Protein AF-A0A2T9ZFM1-F1 (afdb_monomer_lite)

Radius of gyration: 21.67 Å; chains: 1; bounding box: 59×50×55 Å

Organism: NCBI:txid133381

Structure (mmCIF, N/CA/C/O backbone):
data_AF-A0A2T9ZFM1-F1
#
_entry.id   AF-A0A2T9ZFM1-F1
#
loop_
_atom_site.group_PDB
_atom_site.id
_atom_site.type_symbol
_atom_site.label_atom_id
_atom_site.label_alt_id
_atom_site.label_comp_id
_atom_site.label_asym_id
_atom_site.label_entity_id
_atom_site.label_seq_id
_atom_site.pdbx_PDB_ins_code
_atom_site.Cartn_x
_atom_site.Cartn_y
_atom_site.Cartn_z
_atom_site.occupancy
_atom_site.B_iso_or_equiv
_atom_site.auth_seq_id
_atom_site.auth_comp_id
_atom_site.auth_asym_id
_atom_site.auth_atom_id
_atom_site.pdbx_PDB_model_num
ATOM 1 N N . MET A 1 1 ? 35.343 23.290 5.732 1.00 58.69 1 MET A N 1
ATOM 2 C CA . MET A 1 1 ? 34.002 23.907 5.626 1.00 58.69 1 MET A CA 1
ATOM 3 C C . MET A 1 1 ? 33.854 24.862 6.798 1.00 58.69 1 MET A C 1
ATOM 5 O O . MET A 1 1 ? 34.075 24.419 7.920 1.00 58.69 1 MET A O 1
ATOM 9 N N . ASN A 1 2 ? 33.637 26.160 6.561 1.00 70.38 2 ASN A N 1
ATOM 10 C CA . ASN A 1 2 ? 33.684 27.158 7.636 1.00 70.38 2 ASN A CA 1
ATOM 11 C C . ASN A 1 2 ? 32.364 27.150 8.438 1.00 70.38 2 ASN A C 1
ATOM 13 O O . ASN A 1 2 ? 31.314 26.779 7.911 1.00 70.38 2 ASN A O 1
ATOM 17 N N . LYS A 1 3 ? 32.396 27.557 9.713 1.00 69.06 3 LYS A N 1
ATOM 18 C CA . LYS A 1 3 ? 31.236 27.548 10.632 1.00 69.06 3 LYS A CA 1
ATOM 19 C C . LYS A 1 3 ? 30.043 28.338 10.071 1.00 69.06 3 LYS A C 1
ATOM 21 O O . LYS A 1 3 ? 28.892 27.983 10.303 1.00 69.06 3 LYS A O 1
ATOM 26 N N . TYR A 1 4 ? 30.324 29.372 9.278 1.00 68.75 4 TYR A N 1
ATOM 27 C CA . TYR A 1 4 ? 29.327 30.168 8.566 1.00 68.75 4 TYR A CA 1
ATOM 28 C C . TYR A 1 4 ? 28.564 29.360 7.500 1.00 68.75 4 TYR A C 1
ATOM 30 O O . TYR A 1 4 ? 27.338 29.428 7.452 1.00 68.75 4 TYR A O 1
ATOM 38 N N . ASP A 1 5 ? 29.256 28.519 6.724 1.00 68.81 5 ASP A N 1
ATOM 39 C CA . ASP A 1 5 ? 28.641 27.652 5.705 1.00 68.81 5 ASP A CA 1
ATOM 40 C C . ASP A 1 5 ? 27.772 26.561 6.340 1.00 68.81 5 ASP A C 1
ATOM 42 O O . ASP A 1 5 ? 26.718 26.206 5.812 1.00 68.81 5 ASP A O 1
ATOM 46 N N . GLN A 1 6 ? 28.174 26.057 7.512 1.00 64.12 6 GLN A N 1
ATOM 47 C CA . GLN A 1 6 ? 27.368 25.115 8.294 1.00 64.12 6 GLN A CA 1
ATOM 48 C C . GLN A 1 6 ? 26.073 25.758 8.811 1.00 64.12 6 GLN A C 1
ATOM 50 O O . GLN A 1 6 ? 25.007 25.152 8.717 1.00 64.12 6 GLN A O 1
ATOM 55 N N . ILE A 1 7 ? 26.138 26.997 9.309 1.00 61.84 7 ILE A N 1
ATOM 56 C CA . ILE A 1 7 ? 24.970 27.734 9.819 1.00 61.84 7 ILE A CA 1
ATOM 57 C C . ILE A 1 7 ? 24.028 28.147 8.678 1.00 61.84 7 ILE A C 1
ATOM 59 O O . ILE A 1 7 ? 22.808 28.040 8.817 1.00 61.84 7 ILE A O 1
ATOM 63 N N . GLN A 1 8 ? 24.572 28.585 7.540 1.00 64.88 8 GLN A N 1
ATOM 64 C CA . GLN A 1 8 ? 23.798 28.902 6.337 1.00 64.88 8 GLN A CA 1
ATOM 65 C C . GLN A 1 8 ? 23.120 27.654 5.756 1.00 64.88 8 GLN A C 1
ATOM 67 O O . GLN A 1 8 ? 21.927 27.695 5.453 1.00 64.88 8 GLN A O 1
ATOM 72 N N . GLY A 1 9 ? 23.836 26.526 5.678 1.00 64.75 9 GLY A N 1
ATOM 73 C CA . GLY A 1 9 ? 23.269 25.236 5.279 1.00 64.75 9 GLY A CA 1
ATOM 74 C C . GLY A 1 9 ? 22.147 24.778 6.214 1.00 64.75 9 GLY A C 1
ATOM 75 O O . GLY A 1 9 ? 21.072 24.401 5.751 1.00 64.75 9 GLY A O 1
ATOM 76 N N . PHE A 1 10 ? 22.344 24.909 7.529 1.00 63.00 10 PHE A N 1
ATOM 77 C CA . PHE A 1 10 ? 21.324 24.595 8.529 1.00 63.00 10 PHE A CA 1
ATOM 78 C C . PHE A 1 10 ? 20.078 25.484 8.394 1.00 63.00 10 PHE A C 1
ATOM 80 O O . PHE A 1 10 ? 18.964 24.968 8.336 1.00 63.00 10 PHE A O 1
ATOM 87 N N . ARG A 1 11 ? 20.232 26.812 8.261 1.00 61.53 11 ARG A N 1
ATOM 88 C CA . ARG A 1 11 ? 19.095 27.729 8.035 1.00 61.53 11 ARG A CA 1
ATOM 89 C C . ARG A 1 11 ? 18.338 27.414 6.746 1.00 61.53 11 ARG A C 1
ATOM 91 O O . ARG A 1 11 ? 17.109 27.443 6.751 1.00 61.53 11 ARG A O 1
ATOM 98 N N . ARG A 1 12 ? 19.051 27.087 5.665 1.00 67.50 12 ARG A N 1
ATOM 99 C CA . ARG A 1 12 ? 18.442 26.726 4.377 1.00 67.50 12 ARG A CA 1
ATOM 100 C C . ARG A 1 12 ? 17.612 25.443 4.474 1.00 67.50 12 ARG A C 1
ATOM 102 O O . ARG A 1 12 ? 16.549 25.372 3.869 1.00 67.50 12 ARG A O 1
ATOM 109 N N . ASN A 1 13 ? 18.060 24.475 5.272 1.00 66.81 13 ASN A N 1
ATOM 110 C CA . ASN A 1 13 ? 17.361 23.204 5.470 1.00 66.81 13 ASN A CA 1
ATOM 111 C C . ASN A 1 13 ? 16.216 23.301 6.500 1.00 66.81 13 ASN A C 1
ATOM 113 O O . ASN A 1 13 ? 15.242 22.564 6.399 1.00 66.81 13 ASN A O 1
ATOM 117 N N . MET A 1 14 ? 16.291 24.228 7.462 1.00 67.56 14 MET A N 1
ATOM 118 C CA . MET A 1 14 ? 15.264 24.424 8.499 1.00 67.56 14 MET A CA 1
ATOM 119 C C . MET A 1 14 ? 14.104 25.337 8.074 1.00 67.56 14 MET A C 1
ATOM 121 O O . MET A 1 14 ? 13.017 25.239 8.639 1.00 67.56 14 MET A O 1
ATOM 125 N N . GLY A 1 15 ? 14.299 26.213 7.082 1.00 73.25 15 GLY A N 1
ATOM 126 C CA . GLY A 1 15 ? 13.254 27.125 6.591 1.00 73.25 15 GLY A CA 1
ATOM 127 C C . GLY A 1 15 ? 11.927 26.438 6.212 1.00 73.25 15 GLY A C 1
ATOM 128 O O . GLY A 1 15 ? 10.877 26.892 6.663 1.00 73.25 15 GLY A O 1
ATOM 129 N N . PRO A 1 16 ? 11.940 25.320 5.459 1.00 73.75 16 PRO A N 1
ATOM 130 C CA . PRO A 1 16 ? 10.724 24.588 5.083 1.00 73.75 16 PRO A CA 1
ATOM 131 C C . PRO A 1 16 ? 10.040 23.832 6.234 1.00 73.75 16 PRO A C 1
ATOM 133 O O . PRO A 1 16 ? 8.870 23.478 6.118 1.00 73.75 16 PRO A O 1
ATOM 136 N N . LEU A 1 17 ? 10.746 23.569 7.340 1.00 77.00 17 LEU A N 1
ATOM 137 C CA . LEU A 1 17 ? 10.211 22.807 8.473 1.00 77.00 17 LEU A CA 1
ATOM 138 C C . LEU A 1 17 ? 9.235 23.627 9.320 1.00 77.00 17 LEU A C 1
ATOM 140 O O . LEU A 1 17 ? 8.255 23.087 9.826 1.00 77.00 17 LEU A O 1
ATOM 144 N N . LEU A 1 18 ? 9.476 24.930 9.467 1.00 79.44 18 LEU A N 1
ATOM 145 C CA . LEU A 1 18 ? 8.663 25.782 10.334 1.00 79.44 18 LEU A CA 1
ATOM 146 C C . LEU A 1 18 ? 7.178 25.843 9.901 1.00 79.44 18 LEU A C 1
ATOM 148 O O . LEU A 1 18 ? 6.322 25.615 10.757 1.00 79.44 18 LEU A O 1
ATOM 152 N N . PRO A 1 19 ? 6.827 26.057 8.613 1.00 83.44 19 PRO A N 1
ATOM 153 C CA . PRO A 1 19 ? 5.433 25.993 8.162 1.00 83.44 19 PRO A CA 1
ATOM 154 C C . PRO A 1 19 ? 4.783 24.616 8.362 1.00 83.44 19 PRO A C 1
ATOM 156 O O . PRO A 1 19 ? 3.598 24.537 8.682 1.00 83.44 19 PRO A O 1
ATOM 159 N N . LEU A 1 20 ? 5.547 23.527 8.215 1.00 80.69 20 LEU A N 1
ATOM 160 C 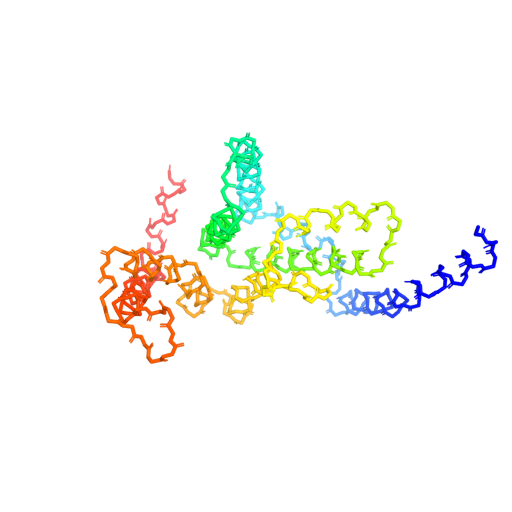CA . LEU A 1 20 ? 5.059 22.165 8.461 1.00 80.69 20 LEU A CA 1
ATOM 161 C C . LEU A 1 20 ? 4.705 21.964 9.937 1.00 80.69 20 LEU A C 1
ATOM 163 O O . LEU A 1 20 ? 3.605 21.511 10.241 1.00 80.69 20 LEU A O 1
ATOM 167 N N . PHE A 1 21 ? 5.582 22.373 10.855 1.00 83.00 21 PHE A N 1
ATOM 168 C CA . PHE A 1 21 ? 5.291 22.312 12.287 1.00 83.00 21 PHE A CA 1
ATOM 169 C C . PHE A 1 21 ? 4.102 23.193 12.674 1.00 83.00 21 PHE A C 1
ATOM 171 O O . PHE A 1 21 ? 3.233 22.734 13.414 1.00 83.00 21 PHE A O 1
ATOM 178 N N . LEU A 1 22 ? 4.014 24.420 12.144 1.00 86.88 22 LEU A N 1
ATOM 179 C CA . LEU A 1 22 ? 2.862 25.288 12.395 1.00 86.88 22 LEU A CA 1
ATOM 180 C C . LEU A 1 22 ? 1.562 24.672 11.872 1.00 86.88 22 LEU A C 1
ATOM 182 O O . LEU A 1 22 ? 0.575 24.644 12.599 1.00 86.88 22 LEU A O 1
ATOM 186 N N . SER A 1 23 ? 1.547 24.160 10.640 1.00 86.94 23 SER A N 1
ATOM 187 C CA . SER A 1 23 ? 0.344 23.541 10.069 1.00 86.94 23 SER A CA 1
ATOM 188 C C . SER A 1 23 ? -0.084 22.293 10.845 1.00 86.94 23 SER A C 1
ATOM 190 O O . SER A 1 23 ? -1.271 22.138 11.133 1.00 86.94 23 SER A O 1
ATOM 192 N N . GLY A 1 24 ? 0.868 21.453 11.264 1.00 85.81 24 GLY A N 1
ATOM 193 C CA . GLY A 1 24 ? 0.611 20.300 12.125 1.00 85.81 24 GLY A CA 1
ATOM 194 C C . GLY A 1 24 ? 0.028 20.709 13.478 1.00 85.81 24 GLY A C 1
ATOM 195 O O . GLY A 1 24 ? -0.993 20.164 13.888 1.00 85.81 24 GLY A O 1
ATOM 196 N N . PHE A 1 25 ? 0.613 21.717 14.131 1.00 86.75 25 PHE A N 1
ATOM 197 C CA . PHE A 1 25 ? 0.128 22.246 15.408 1.00 86.75 25 PHE A CA 1
ATOM 198 C C . PHE A 1 25 ? -1.286 22.833 15.296 1.00 86.75 25 PHE A C 1
ATOM 200 O O . PHE A 1 25 ? -2.160 22.491 16.090 1.00 86.75 25 PHE A O 1
ATOM 207 N N . VAL A 1 26 ? -1.535 23.669 14.283 1.00 91.81 26 VAL A N 1
ATOM 208 C CA . VAL A 1 26 ? -2.856 24.268 14.031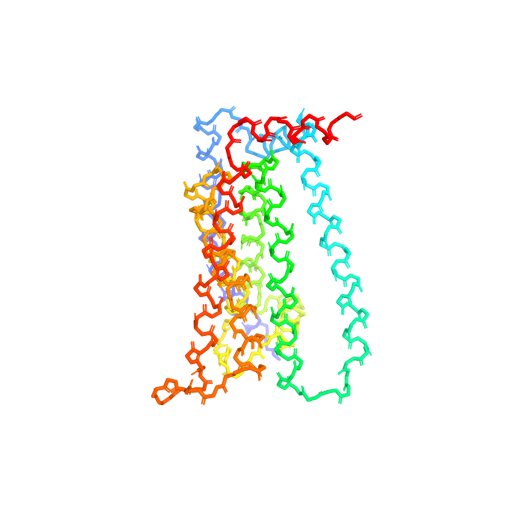 1.00 91.81 26 VAL A CA 1
ATOM 209 C C . VAL A 1 26 ? -3.897 23.188 13.749 1.00 91.81 26 VAL A C 1
ATOM 211 O O . VAL A 1 26 ? -5.000 23.247 14.288 1.00 91.81 26 VAL A O 1
ATOM 214 N N . THR A 1 27 ? -3.547 22.175 12.954 1.00 89.62 27 THR A N 1
ATOM 215 C CA . THR A 1 27 ? -4.450 21.055 12.651 1.00 89.62 27 THR A CA 1
ATOM 216 C C . THR A 1 27 ? -4.751 20.239 13.905 1.00 89.62 27 THR A C 1
ATOM 218 O O . THR A 1 27 ? -5.913 19.956 14.184 1.00 89.62 27 THR A O 1
ATOM 221 N N . TYR A 1 28 ? -3.730 19.904 14.697 1.00 88.81 28 TYR A N 1
ATOM 222 C CA . TYR A 1 28 ? -3.878 19.160 15.947 1.00 88.81 28 TYR A CA 1
ATOM 223 C C . TYR A 1 28 ? -4.790 19.886 16.939 1.00 88.81 28 TYR A C 1
ATOM 225 O O . TYR A 1 28 ? -5.759 19.317 17.439 1.00 88.81 28 TYR A O 1
ATOM 233 N N . PHE A 1 29 ? -4.519 21.170 17.174 1.00 90.38 29 PHE A N 1
ATOM 234 C CA . PHE A 1 29 ? -5.321 21.990 18.072 1.00 90.38 29 PHE A CA 1
ATOM 235 C C . PHE A 1 29 ? -6.748 22.182 17.542 1.00 90.38 29 PHE A C 1
ATOM 237 O O . PHE A 1 29 ? -7.710 22.051 18.295 1.00 90.38 29 PHE A O 1
ATOM 244 N N . GLY A 1 30 ? -6.908 22.405 16.235 1.00 90.62 30 GLY A N 1
ATOM 245 C CA . GLY A 1 30 ? -8.217 22.477 15.587 1.00 90.62 30 GLY A CA 1
ATOM 246 C C . GLY A 1 30 ? -9.036 21.192 15.747 1.00 90.62 30 GLY A C 1
ATOM 247 O O . GLY A 1 30 ? -10.246 21.261 15.965 1.00 90.62 30 GLY A O 1
ATOM 248 N N . LEU A 1 31 ? -8.394 20.020 15.707 1.00 90.56 31 LEU A N 1
ATOM 249 C CA . LEU A 1 31 ? -9.050 18.738 15.974 1.00 90.56 31 LEU A CA 1
ATOM 250 C C . LEU A 1 31 ? -9.492 18.614 17.433 1.00 90.56 31 LEU A C 1
ATOM 252 O O . LEU A 1 31 ? -10.615 18.170 17.667 1.00 90.56 31 LEU A O 1
ATOM 256 N N . ILE A 1 32 ? -8.673 19.044 18.396 1.00 92.69 32 ILE A N 1
ATOM 257 C CA . ILE A 1 32 ? -9.068 19.072 19.814 1.00 92.69 32 ILE A CA 1
ATOM 258 C C . ILE A 1 32 ? -10.291 19.967 20.003 1.00 92.69 32 ILE A C 1
ATOM 260 O O . ILE A 1 32 ? -11.277 19.533 20.592 1.00 92.69 32 ILE A O 1
ATOM 264 N N . LEU A 1 33 ? -10.267 21.185 19.454 1.00 92.88 33 LEU A N 1
ATOM 265 C CA . LEU A 1 33 ? -11.394 22.116 19.555 1.00 92.88 33 LEU A CA 1
ATOM 266 C C . LEU A 1 33 ? -12.676 21.550 18.931 1.00 92.88 33 LEU A C 1
ATOM 268 O O . LEU A 1 33 ? -13.761 21.756 19.467 1.00 92.88 33 LEU A O 1
ATOM 272 N N . LYS A 1 34 ? -12.563 20.839 17.803 1.00 93.00 34 LYS A N 1
ATOM 273 C CA . LYS A 1 34 ? -13.714 20.277 17.086 1.00 93.00 34 LYS A CA 1
ATOM 274 C C . LYS A 1 34 ? -14.273 19.012 17.739 1.00 93.00 34 LYS A C 1
ATOM 276 O O . LYS A 1 34 ? -15.482 18.806 17.718 1.00 93.00 34 LYS A O 1
ATOM 281 N N . THR A 1 35 ? -13.407 18.134 18.236 1.00 90.69 35 THR A N 1
ATOM 282 C CA . THR A 1 35 ? -13.794 16.793 18.714 1.00 90.69 35 THR A CA 1
ATOM 283 C C . THR A 1 35 ? -13.935 16.711 20.230 1.00 90.69 35 THR A C 1
ATOM 285 O O . THR A 1 35 ? -14.562 15.781 20.726 1.00 90.69 35 THR A O 1
ATOM 288 N N . GLY A 1 36 ? -13.358 17.659 20.973 1.00 92.50 36 GLY A N 1
ATOM 289 C CA . GLY A 1 36 ? -13.295 17.629 22.435 1.00 92.50 36 GLY A CA 1
ATOM 290 C C . GLY A 1 36 ? -12.357 16.556 22.995 1.00 92.50 36 GLY A C 1
ATOM 291 O O . GLY A 1 36 ? -12.314 16.357 24.206 1.00 92.50 36 GLY A O 1
ATOM 292 N N . THR A 1 37 ? -11.609 15.856 22.139 1.00 92.00 37 THR A N 1
ATOM 293 C CA . THR A 1 37 ? -10.720 14.758 22.529 1.00 92.00 37 THR A CA 1
ATOM 294 C C . THR A 1 37 ? -9.332 14.949 21.951 1.00 92.00 37 THR A C 1
ATOM 296 O O . THR A 1 37 ? -9.170 15.461 20.845 1.00 92.00 37 THR A O 1
ATOM 299 N N . ASP A 1 38 ? -8.329 14.487 22.689 1.00 93.88 38 ASP A N 1
ATOM 300 C CA . ASP A 1 38 ? -6.970 14.394 22.180 1.00 93.88 38 ASP A CA 1
ATOM 301 C C . ASP A 1 38 ? -6.906 13.405 20.988 1.00 93.88 38 ASP A C 1
ATOM 303 O O . ASP A 1 38 ? -7.326 12.252 21.139 1.00 93.88 38 ASP A O 1
ATOM 307 N N . PRO A 1 39 ? -6.414 13.814 19.798 1.00 91.38 39 PRO A N 1
ATOM 308 C CA . PRO A 1 39 ? -6.395 12.955 18.615 1.00 91.38 39 PRO A CA 1
ATOM 309 C C . PRO A 1 39 ? -5.557 11.688 18.786 1.00 91.38 39 PRO A C 1
ATOM 311 O O . PRO A 1 39 ? -5.929 10.643 18.257 1.00 91.38 39 PRO A O 1
ATOM 314 N N . ILE A 1 40 ? -4.443 11.748 19.526 1.00 91.12 40 ILE A N 1
ATOM 315 C CA . ILE A 1 40 ? -3.596 10.571 19.764 1.00 91.12 40 ILE A CA 1
ATOM 316 C C . ILE A 1 40 ? -4.359 9.589 20.645 1.00 91.12 40 ILE A C 1
ATOM 318 O O . ILE A 1 40 ? -4.461 8.410 20.306 1.00 91.12 40 ILE A O 1
ATOM 322 N N . PHE A 1 41 ? -4.959 10.078 21.731 1.00 93.25 41 PHE A N 1
ATOM 323 C CA . PHE A 1 41 ? -5.810 9.260 22.587 1.00 93.25 41 PHE A CA 1
ATOM 324 C C . PHE A 1 41 ? -6.974 8.633 21.810 1.00 93.25 41 PHE A C 1
ATOM 326 O O . PHE A 1 41 ? -7.260 7.448 21.987 1.00 93.25 41 PHE A O 1
ATOM 333 N N . TRP A 1 42 ? -7.612 9.387 20.910 1.00 93.31 42 TRP A N 1
ATOM 334 C CA . TRP A 1 42 ? -8.673 8.868 20.048 1.00 93.31 42 TRP A CA 1
ATOM 335 C C . TRP A 1 42 ? -8.180 7.722 19.156 1.00 93.31 42 TRP A C 1
ATOM 337 O O . TRP A 1 42 ? -8.835 6.683 19.108 1.00 93.31 42 TRP A O 1
ATOM 347 N N . ILE A 1 43 ? -7.018 7.868 18.505 1.00 92.69 43 ILE A N 1
ATOM 348 C CA . ILE A 1 43 ? -6.429 6.820 17.653 1.00 92.69 43 ILE A CA 1
ATOM 349 C C . ILE A 1 43 ? -6.112 5.570 18.474 1.00 92.69 43 ILE A C 1
ATOM 351 O O . ILE A 1 43 ? -6.466 4.465 18.066 1.00 92.69 43 ILE A O 1
ATOM 355 N N . LEU A 1 44 ? -5.476 5.731 19.638 1.00 93.56 44 LEU A N 1
ATOM 356 C CA . LEU A 1 44 ? -5.161 4.608 20.521 1.00 93.56 44 LEU A CA 1
ATOM 357 C C . LEU A 1 44 ? -6.446 3.888 20.940 1.00 93.56 44 LEU A C 1
ATOM 359 O O . LEU A 1 44 ? -6.553 2.675 20.790 1.00 93.56 44 LEU A O 1
ATOM 363 N N . ASN A 1 45 ? -7.460 4.627 21.386 1.00 93.81 45 ASN A N 1
ATOM 364 C CA . ASN A 1 45 ? -8.737 4.037 21.765 1.00 93.81 45 ASN A CA 1
ATOM 365 C C . ASN A 1 45 ? -9.415 3.334 20.574 1.00 93.81 45 ASN A C 1
ATOM 367 O O . ASN A 1 45 ? -9.897 2.217 20.715 1.00 93.81 45 ASN A O 1
ATOM 371 N N . PHE A 1 46 ? -9.403 3.937 19.383 1.00 93.50 46 PHE A N 1
ATOM 372 C CA . PHE A 1 46 ? -9.956 3.338 18.167 1.00 93.50 46 PHE A CA 1
ATOM 373 C C . PHE A 1 46 ? -9.284 2.003 17.808 1.00 93.50 46 PHE A C 1
ATOM 375 O O . PHE A 1 46 ? -9.975 1.043 17.457 1.00 93.50 46 PHE A O 1
ATOM 382 N N . VAL A 1 47 ? -7.953 1.935 17.911 1.00 94.12 47 VAL A N 1
ATOM 383 C CA . VAL A 1 47 ? -7.175 0.734 17.577 1.00 94.12 47 VAL A CA 1
ATOM 384 C C . VAL A 1 47 ? -7.312 -0.345 18.648 1.00 94.12 47 VAL A C 1
ATOM 386 O O . VAL A 1 47 ? -7.526 -1.501 18.303 1.00 94.12 47 VAL A O 1
ATOM 389 N N . PHE A 1 48 ? -7.187 0.002 19.931 1.00 94.06 48 PHE A N 1
ATOM 390 C CA . PHE A 1 48 ? -7.083 -0.986 21.012 1.00 94.06 48 PHE A CA 1
ATOM 391 C C . PHE A 1 48 ? -8.427 -1.437 21.591 1.00 94.06 48 PHE A C 1
ATOM 393 O O . PHE A 1 48 ? -8.484 -2.485 22.231 1.00 94.06 48 PHE A O 1
ATOM 400 N N . ARG A 1 49 ? -9.509 -0.674 21.400 1.00 92.00 49 ARG A N 1
ATOM 401 C CA . ARG A 1 49 ? -10.824 -1.022 21.962 1.00 92.00 49 ARG A CA 1
ATOM 402 C C . ARG A 1 49 ? -11.535 -2.130 21.190 1.00 92.00 49 ARG A C 1
ATOM 404 O O . ARG A 1 49 ? -12.301 -2.880 21.787 1.00 92.00 49 ARG A O 1
ATOM 411 N N . ASP A 1 50 ? -11.313 -2.207 19.884 1.00 92.31 50 ASP A N 1
ATOM 412 C CA . ASP A 1 50 ? -11.959 -3.171 18.996 1.00 92.31 50 ASP A CA 1
ATOM 413 C C . ASP A 1 50 ? -10.958 -4.252 18.565 1.00 92.31 50 ASP A C 1
ATOM 415 O O . ASP A 1 50 ? -9.866 -3.956 18.072 1.00 92.31 50 ASP A O 1
ATOM 419 N N . THR A 1 51 ? -11.323 -5.521 18.756 1.00 92.25 51 THR A N 1
ATOM 420 C CA . THR A 1 51 ? -10.437 -6.661 18.482 1.00 92.25 51 THR A CA 1
ATOM 421 C C . THR A 1 51 ? -10.132 -6.832 16.996 1.00 92.25 51 THR A C 1
ATOM 423 O O . THR A 1 51 ? -9.036 -7.284 16.659 1.00 92.25 51 THR A O 1
ATOM 426 N N . LEU A 1 52 ? -11.047 -6.446 16.102 1.00 91.81 52 LEU A N 1
ATOM 427 C CA . LEU A 1 52 ? -10.826 -6.493 14.658 1.00 91.81 52 LEU A CA 1
ATOM 428 C C . LEU A 1 52 ? -9.871 -5.383 14.225 1.00 91.81 52 LEU A C 1
ATOM 430 O O . LEU A 1 52 ? -8.957 -5.648 13.445 1.00 91.81 52 LEU A O 1
ATOM 434 N N . ASN A 1 53 ? -10.030 -4.166 14.754 1.00 93.88 53 ASN A N 1
ATOM 435 C CA . ASN A 1 53 ? -9.105 -3.062 14.472 1.00 93.88 53 ASN A CA 1
ATOM 436 C C . ASN A 1 53 ? -7.687 -3.402 14.941 1.00 93.88 53 ASN A C 1
ATOM 438 O O . ASN A 1 53 ? -6.732 -3.285 14.170 1.00 93.88 53 ASN A O 1
ATOM 442 N N . PHE A 1 54 ? -7.550 -3.892 16.174 1.00 95.06 54 PHE A N 1
ATOM 443 C CA . PHE A 1 54 ? -6.263 -4.332 16.699 1.00 95.06 54 PHE A CA 1
ATOM 444 C C . PHE A 1 54 ? -5.676 -5.484 15.868 1.00 95.06 54 PHE A C 1
ATOM 446 O O . PHE A 1 54 ? -4.511 -5.435 15.470 1.00 95.06 54 PHE A O 1
ATOM 453 N N . GLY A 1 55 ? -6.495 -6.486 15.532 1.00 95.56 55 GLY A N 1
ATOM 454 C CA . GLY A 1 55 ? -6.096 -7.626 14.707 1.00 95.56 55 GLY A CA 1
ATOM 455 C C . GLY A 1 55 ? -5.599 -7.220 13.317 1.00 95.56 55 GLY A C 1
ATOM 456 O O . GLY A 1 55 ? -4.591 -7.749 12.852 1.00 95.56 55 GLY A O 1
ATOM 457 N N . VAL A 1 56 ? -6.240 -6.237 12.679 1.00 96.00 56 VAL A N 1
ATOM 458 C CA . VAL A 1 56 ? -5.807 -5.680 11.387 1.00 96.00 56 VAL A CA 1
ATOM 459 C C . VAL A 1 56 ? -4.434 -5.014 11.502 1.00 96.00 56 VAL A C 1
ATOM 461 O O . VAL A 1 56 ? -3.582 -5.231 10.642 1.00 96.00 56 VAL A O 1
ATOM 464 N N . VAL A 1 57 ? -4.180 -4.244 12.565 1.00 96.69 57 VAL A N 1
ATOM 465 C CA . VAL A 1 57 ? -2.865 -3.615 12.783 1.00 96.69 57 VAL A CA 1
ATOM 466 C C . VAL A 1 57 ? -1.777 -4.674 12.972 1.00 96.69 57 VAL A C 1
ATOM 468 O O . VAL A 1 57 ? -0.728 -4.594 12.330 1.00 96.69 57 VAL A O 1
ATOM 471 N N . ILE A 1 58 ? -2.036 -5.702 13.787 1.00 97.25 58 ILE A N 1
ATOM 472 C CA . ILE A 1 58 ? -1.107 -6.825 13.975 1.00 97.25 58 ILE A CA 1
ATOM 473 C C . ILE A 1 58 ? -0.858 -7.556 12.653 1.00 97.25 58 ILE A C 1
ATOM 475 O O . ILE A 1 58 ? 0.294 -7.816 12.309 1.00 97.25 58 ILE A O 1
ATOM 479 N N . TYR A 1 59 ? -1.908 -7.828 11.879 1.00 97.38 59 TYR A N 1
ATOM 480 C CA . TYR A 1 59 ? -1.793 -8.435 10.557 1.00 97.38 59 TYR A CA 1
ATOM 481 C C . TYR A 1 59 ? -0.876 -7.619 9.636 1.00 97.38 59 TYR A C 1
ATOM 483 O O . TYR A 1 59 ? 0.060 -8.173 9.060 1.00 97.38 59 TYR A O 1
ATOM 491 N N . CYS A 1 60 ? -1.080 -6.302 9.541 1.00 97.50 60 CYS A N 1
ATOM 492 C CA . CYS A 1 60 ? -0.242 -5.424 8.725 1.00 97.50 60 CYS A CA 1
ATOM 493 C C . CYS A 1 60 ? 1.232 -5.462 9.158 1.00 97.50 60 CYS A C 1
ATOM 495 O O . CYS A 1 60 ? 2.118 -5.546 8.307 1.00 97.50 60 CYS A O 1
ATOM 497 N N . ILE A 1 61 ? 1.506 -5.448 10.468 1.00 97.25 61 ILE A N 1
ATOM 498 C CA . ILE A 1 61 ? 2.870 -5.544 11.010 1.00 97.25 61 ILE A CA 1
ATOM 499 C C . ILE A 1 61 ? 3.510 -6.888 10.643 1.00 97.25 61 ILE A C 1
ATOM 501 O O . ILE A 1 61 ? 4.655 -6.918 10.193 1.00 97.25 61 ILE A O 1
ATOM 505 N N . LEU A 1 62 ? 2.778 -7.995 10.789 1.00 97.88 62 LEU A N 1
ATOM 506 C CA . LEU A 1 62 ? 3.269 -9.330 10.442 1.00 97.88 62 LEU A CA 1
ATOM 507 C C . LEU A 1 62 ? 3.543 -9.466 8.943 1.00 97.88 62 LEU A C 1
ATOM 509 O O . LEU A 1 62 ? 4.585 -9.998 8.567 1.00 97.88 62 LEU A O 1
ATOM 513 N N . VAL A 1 63 ? 2.658 -8.949 8.086 1.00 97.62 63 VAL A N 1
ATOM 514 C CA . VAL A 1 63 ? 2.877 -8.924 6.634 1.00 97.62 63 VAL A CA 1
ATOM 515 C C . VAL A 1 63 ? 4.139 -8.134 6.306 1.00 97.62 63 VAL A C 1
ATOM 517 O O . VAL A 1 63 ? 4.999 -8.655 5.601 1.00 97.62 63 VAL A O 1
ATOM 520 N N . LEU A 1 64 ? 4.301 -6.922 6.849 1.00 95.44 64 LEU A N 1
ATOM 521 C CA . LEU A 1 64 ? 5.507 -6.113 6.643 1.00 95.44 64 LEU A CA 1
ATOM 522 C C . LEU A 1 64 ? 6.774 -6.841 7.103 1.00 95.44 64 LEU A C 1
ATOM 524 O O . LEU A 1 64 ? 7.778 -6.821 6.389 1.00 95.44 64 LEU A O 1
ATOM 528 N N . LEU A 1 65 ? 6.729 -7.504 8.261 1.00 96.44 65 LEU A N 1
ATOM 529 C CA . LEU A 1 65 ? 7.850 -8.271 8.797 1.00 96.44 65 LEU A CA 1
ATOM 530 C C . LEU A 1 65 ? 8.218 -9.438 7.873 1.00 96.44 65 LEU A C 1
ATOM 532 O O . LEU A 1 65 ? 9.367 -9.539 7.446 1.00 96.44 65 LEU A O 1
ATOM 536 N N . VAL A 1 66 ? 7.248 -10.288 7.526 1.00 96.06 66 VAL A N 1
ATOM 537 C CA . VAL A 1 66 ? 7.457 -11.464 6.667 1.00 96.06 66 VAL A CA 1
ATOM 538 C C . VAL A 1 66 ? 8.002 -11.049 5.306 1.00 96.06 66 VAL A C 1
ATOM 540 O O . VAL A 1 66 ? 9.003 -11.601 4.852 1.00 96.06 66 VAL A O 1
ATOM 543 N N . PHE A 1 67 ? 7.393 -10.046 4.675 1.00 93.19 67 PHE A N 1
ATOM 544 C CA . PHE A 1 67 ? 7.867 -9.525 3.400 1.00 93.19 67 PHE A CA 1
ATOM 545 C C . PHE A 1 67 ? 9.294 -8.979 3.540 1.00 93.19 67 PHE A C 1
ATOM 547 O O . PHE A 1 67 ? 10.167 -9.371 2.773 1.00 93.19 67 PHE A O 1
ATOM 554 N N . THR A 1 68 ? 9.600 -8.175 4.561 1.00 90.69 68 THR A N 1
ATOM 555 C CA . THR A 1 68 ? 10.967 -7.662 4.777 1.00 90.69 68 THR A CA 1
ATOM 556 C C . THR A 1 68 ? 12.002 -8.784 4.910 1.00 90.69 68 THR A C 1
ATOM 558 O O . THR A 1 68 ? 13.061 -8.705 4.287 1.00 90.69 68 THR A O 1
ATOM 561 N N . LEU A 1 69 ? 11.694 -9.853 5.650 1.00 92.81 69 LEU A N 1
ATOM 562 C CA . LEU A 1 69 ? 12.576 -11.018 5.778 1.00 92.81 69 LEU A CA 1
ATOM 563 C C . LEU A 1 69 ? 12.772 -11.742 4.436 1.00 92.81 69 LEU A C 1
ATOM 565 O O . LEU A 1 69 ? 13.897 -12.098 4.082 1.00 92.81 69 LEU A O 1
ATOM 569 N N . ILE A 1 70 ? 11.697 -11.911 3.657 1.00 91.31 70 ILE A N 1
ATOM 570 C CA . ILE A 1 70 ? 11.769 -12.469 2.298 1.00 91.31 70 ILE A CA 1
ATOM 571 C C . ILE A 1 70 ? 12.636 -11.579 1.404 1.00 91.31 70 ILE A C 1
ATOM 573 O O . ILE A 1 70 ? 13.485 -12.094 0.685 1.00 91.31 70 ILE A O 1
ATOM 577 N N . TYR A 1 71 ? 12.464 -10.258 1.462 1.00 86.00 71 TYR A N 1
ATOM 578 C CA . TYR A 1 71 ? 13.223 -9.306 0.654 1.00 86.00 71 TYR A CA 1
ATOM 579 C C . TYR A 1 71 ? 14.717 -9.351 0.963 1.00 86.00 71 TYR A C 1
ATOM 581 O O . TYR A 1 71 ? 15.523 -9.374 0.039 1.00 86.00 71 TYR A O 1
ATOM 589 N N . GLN A 1 72 ? 15.089 -9.400 2.244 1.00 85.62 72 GLN A N 1
ATOM 590 C CA . GLN A 1 72 ? 16.489 -9.501 2.664 1.00 85.62 72 GLN A CA 1
ATOM 591 C C . GLN A 1 72 ? 17.146 -10.773 2.122 1.00 85.62 72 GLN A C 1
ATOM 593 O O . GLN A 1 72 ? 18.243 -10.710 1.568 1.00 85.62 72 GLN A O 1
ATOM 598 N N . ARG A 1 73 ? 16.448 -11.911 2.213 1.00 86.25 73 ARG A N 1
ATOM 599 C CA . ARG A 1 73 ? 16.926 -13.177 1.653 1.00 86.25 73 ARG A CA 1
ATOM 600 C C . ARG A 1 73 ? 17.020 -13.125 0.128 1.00 86.25 73 ARG A C 1
ATOM 602 O O . ARG A 1 73 ? 18.049 -13.474 -0.436 1.00 86.25 73 ARG A O 1
ATOM 609 N N . TYR A 1 74 ? 15.975 -12.632 -0.529 1.00 78.88 74 TYR A N 1
ATOM 610 C CA . TYR A 1 74 ? 15.901 -12.520 -1.983 1.00 78.88 74 TYR A CA 1
ATOM 611 C C . TYR A 1 74 ? 17.015 -11.626 -2.546 1.00 78.88 74 TYR A C 1
ATOM 613 O O . TYR A 1 74 ? 17.669 -12.003 -3.512 1.00 78.88 74 TYR A O 1
ATOM 621 N N . LEU A 1 75 ? 17.286 -10.475 -1.917 1.00 71.56 75 LEU A N 1
ATOM 622 C CA . LEU A 1 75 ? 18.350 -9.561 -2.338 1.00 71.56 75 LEU A CA 1
ATOM 623 C C . LEU A 1 75 ? 19.732 -10.223 -2.246 1.00 71.56 75 LEU A C 1
ATOM 625 O O . LEU A 1 75 ? 20.518 -10.096 -3.178 1.00 71.56 75 LEU A O 1
ATOM 629 N N . SER A 1 76 ? 19.990 -10.991 -1.180 1.00 72.81 76 SER A N 1
ATOM 630 C CA . SER A 1 76 ? 21.271 -11.692 -0.999 1.00 72.81 76 SER A CA 1
ATOM 631 C C . SER A 1 76 ? 21.559 -12.763 -2.061 1.00 72.81 76 SER A C 1
ATOM 633 O O . SER A 1 76 ? 22.715 -13.082 -2.317 1.00 72.81 76 SER A O 1
ATOM 635 N N . GLU A 1 77 ? 20.525 -13.300 -2.717 1.00 73.69 77 GLU A N 1
ATOM 636 C CA . GLU A 1 77 ? 20.652 -14.340 -3.748 1.00 73.69 77 GLU A CA 1
ATOM 637 C C . GLU A 1 77 ? 20.788 -13.756 -5.175 1.00 73.69 77 GLU A C 1
ATOM 639 O O . GLU A 1 77 ? 21.102 -14.472 -6.127 1.00 73.69 77 GLU A O 1
ATOM 644 N N . LEU A 1 78 ? 20.564 -12.449 -5.347 1.00 66.12 78 LEU A N 1
ATOM 645 C CA . LEU A 1 78 ? 20.337 -11.811 -6.650 1.00 66.12 78 LEU A CA 1
ATOM 646 C C . LEU A 1 78 ? 21.471 -10.936 -7.175 1.00 66.12 78 LEU A C 1
ATOM 648 O O . LEU A 1 78 ? 21.378 -10.470 -8.314 1.00 66.12 78 LEU A O 1
ATOM 652 N N . ASP A 1 79 ? 22.537 -10.742 -6.400 1.00 64.50 79 ASP A N 1
ATOM 653 C CA . ASP A 1 79 ? 23.666 -9.861 -6.741 1.00 64.50 79 ASP A CA 1
ATOM 654 C C . ASP A 1 79 ? 24.392 -10.239 -8.054 1.00 64.50 79 ASP A C 1
ATOM 656 O O . ASP A 1 79 ? 25.223 -9.482 -8.551 1.00 64.50 79 ASP A O 1
ATOM 660 N N . SER A 1 80 ? 24.053 -11.379 -8.668 1.00 66.50 80 SER A N 1
ATOM 661 C CA . SER A 1 80 ? 24.598 -11.841 -9.952 1.00 66.50 80 SER A CA 1
ATOM 662 C C . SER A 1 80 ? 23.740 -11.524 -11.191 1.00 66.50 80 SER A C 1
ATOM 664 O O . SER A 1 80 ? 24.201 -11.731 -12.316 1.00 66.50 80 SER A O 1
ATOM 666 N N . PHE A 1 81 ? 22.504 -11.032 -11.040 1.00 70.12 81 PHE A N 1
ATOM 667 C CA . PHE A 1 81 ? 21.585 -10.828 -12.170 1.00 70.12 81 PHE A CA 1
ATOM 668 C C . PHE A 1 81 ? 21.688 -9.432 -12.807 1.00 70.12 81 PHE A C 1
ATOM 670 O O . PHE A 1 81 ? 22.102 -8.450 -12.199 1.00 70.12 81 PHE A O 1
ATOM 677 N N . ASN A 1 82 ? 21.240 -9.324 -14.064 1.00 76.69 82 ASN A N 1
ATOM 678 C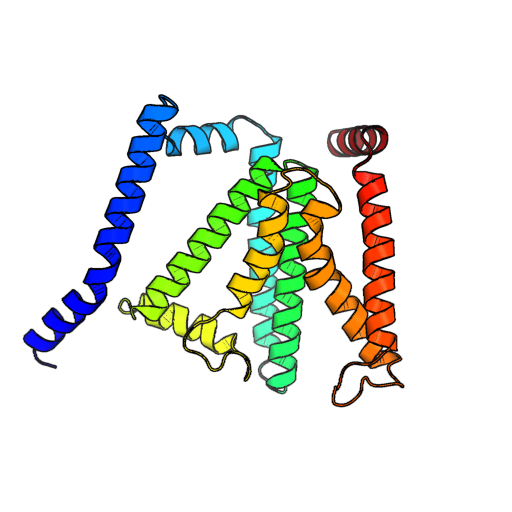 CA . ASN A 1 82 ? 21.194 -8.061 -14.806 1.00 76.69 82 ASN A CA 1
ATOM 679 C C . ASN A 1 82 ? 20.330 -7.006 -14.082 1.00 76.69 82 ASN A C 1
ATOM 681 O O . ASN A 1 82 ? 19.179 -7.278 -13.725 1.00 76.69 82 ASN A O 1
ATOM 685 N N . SER A 1 83 ? 20.845 -5.777 -13.956 1.00 76.12 83 SER A N 1
ATOM 686 C CA . SER A 1 83 ? 20.185 -4.655 -13.276 1.00 76.12 83 SER A CA 1
ATOM 687 C C . SER A 1 83 ? 18.744 -4.424 -13.744 1.00 76.12 83 SER A C 1
ATOM 689 O O . SER A 1 83 ? 17.857 -4.251 -12.913 1.00 76.12 83 SER A O 1
ATOM 691 N N . LYS A 1 84 ? 18.449 -4.522 -15.048 1.00 76.50 84 LYS A N 1
ATOM 692 C CA . LYS A 1 84 ? 17.078 -4.334 -15.570 1.00 76.50 84 LYS A CA 1
ATOM 693 C C . LYS A 1 84 ? 16.091 -5.387 -15.064 1.00 76.50 84 LYS A C 1
ATOM 695 O O . LYS A 1 84 ? 14.931 -5.068 -14.800 1.00 76.50 84 LYS A O 1
ATOM 700 N N . PHE A 1 85 ? 16.539 -6.632 -14.923 1.00 79.38 85 PHE A N 1
ATOM 701 C CA . PHE A 1 85 ? 15.713 -7.711 -14.385 1.00 79.38 85 PHE A CA 1
ATOM 702 C C . PHE A 1 85 ? 15.450 -7.507 -12.886 1.00 79.38 85 PHE A C 1
ATOM 704 O O . PHE A 1 85 ? 14.313 -7.647 -12.439 1.00 79.38 85 PHE A O 1
ATOM 711 N N . LEU A 1 86 ? 16.463 -7.074 -12.130 1.00 78.31 86 LEU A N 1
ATOM 712 C CA . LEU A 1 86 ? 16.339 -6.767 -10.701 1.00 78.31 86 LEU A CA 1
ATOM 713 C C . LEU A 1 86 ? 15.338 -5.639 -10.428 1.00 78.31 86 LEU A C 1
ATOM 715 O O . LEU A 1 86 ? 14.457 -5.787 -9.577 1.00 78.31 86 LEU A O 1
ATOM 719 N N . LEU A 1 87 ? 15.419 -4.543 -11.193 1.00 76.94 87 LEU A N 1
ATOM 720 C CA . LEU A 1 87 ? 14.468 -3.429 -11.110 1.00 76.94 87 LEU A CA 1
ATOM 721 C C . LEU A 1 87 ? 13.024 -3.914 -11.342 1.00 76.94 87 LEU A C 1
ATOM 723 O O . LEU A 1 87 ? 12.114 -3.572 -10.581 1.00 76.94 87 LEU A O 1
ATOM 727 N N . TYR A 1 88 ? 12.816 -4.747 -12.370 1.00 80.00 88 TYR A N 1
ATOM 728 C CA . TYR A 1 88 ? 11.510 -5.333 -12.675 1.00 80.00 88 TYR A CA 1
ATOM 729 C C . TYR A 1 88 ? 10.981 -6.192 -11.519 1.00 80.00 88 TYR A C 1
ATOM 731 O O . TYR A 1 88 ? 9.842 -5.999 -11.085 1.00 80.00 88 TYR A O 1
ATOM 739 N N . MET A 1 89 ? 11.802 -7.102 -10.987 1.00 80.75 89 MET A N 1
ATOM 740 C CA . MET A 1 89 ? 11.396 -7.998 -9.902 1.00 80.75 89 MET A CA 1
ATOM 741 C C . MET A 1 89 ? 11.043 -7.231 -8.629 1.00 80.75 89 MET A C 1
ATOM 743 O O . MET A 1 89 ? 10.012 -7.500 -8.013 1.00 80.75 89 MET A O 1
ATOM 747 N N . ARG A 1 90 ? 11.830 -6.212 -8.275 1.00 79.81 90 ARG A N 1
ATOM 748 C CA . ARG A 1 90 ? 11.543 -5.368 -7.113 1.00 79.81 90 ARG A CA 1
ATOM 749 C C . ARG A 1 90 ? 10.240 -4.581 -7.272 1.00 79.81 90 ARG A C 1
ATOM 751 O O . ARG A 1 90 ? 9.470 -4.476 -6.320 1.00 79.81 90 ARG A O 1
ATOM 758 N N . ARG A 1 91 ? 9.933 -4.079 -8.474 1.00 80.12 91 ARG A N 1
ATOM 759 C CA . ARG A 1 91 ? 8.642 -3.425 -8.739 1.00 80.12 91 ARG A CA 1
ATOM 760 C C . ARG A 1 91 ? 7.483 -4.378 -8.458 1.00 80.12 91 ARG A C 1
ATOM 762 O O . ARG A 1 91 ? 6.566 -4.023 -7.722 1.00 80.12 91 ARG A O 1
ATOM 769 N N . LYS A 1 92 ? 7.546 -5.598 -9.000 1.00 84.81 92 LYS A N 1
ATOM 770 C CA . LYS A 1 92 ? 6.503 -6.616 -8.804 1.00 84.81 92 LYS A CA 1
ATOM 771 C C . LYS A 1 92 ? 6.382 -7.046 -7.345 1.00 84.81 92 LYS A C 1
ATOM 773 O O . LYS A 1 92 ? 5.267 -7.232 -6.875 1.00 84.81 92 LYS A O 1
ATOM 778 N N . TYR A 1 93 ? 7.494 -7.104 -6.620 1.00 88.06 93 TYR A N 1
ATOM 779 C CA . TYR A 1 93 ? 7.508 -7.366 -5.186 1.00 88.06 93 TYR A CA 1
ATOM 780 C C . TYR A 1 93 ? 6.686 -6.330 -4.396 1.00 88.06 93 TYR A C 1
ATOM 782 O O . TYR A 1 93 ? 5.796 -6.707 -3.638 1.00 88.06 93 TYR A O 1
ATOM 790 N N . PHE A 1 94 ? 6.893 -5.027 -4.626 1.00 87.25 94 PHE A N 1
ATOM 791 C CA . PHE A 1 94 ? 6.108 -3.991 -3.939 1.00 87.25 94 PHE A CA 1
ATOM 792 C C . PHE A 1 94 ? 4.640 -3.949 -4.385 1.00 87.25 94 PHE A C 1
ATOM 794 O O . PHE A 1 94 ? 3.760 -3.665 -3.574 1.00 87.25 94 PHE A O 1
ATOM 801 N N . HIS A 1 95 ? 4.359 -4.261 -5.654 1.00 88.88 95 HIS A N 1
ATOM 802 C CA . HIS A 1 95 ? 2.982 -4.376 -6.150 1.00 88.88 95 HIS A CA 1
ATOM 803 C C . HIS A 1 95 ? 2.261 -5.579 -5.525 1.00 88.88 95 HIS A C 1
ATOM 805 O O . HIS A 1 95 ? 1.060 -5.518 -5.291 1.00 88.88 95 HIS A O 1
ATOM 811 N N . LEU A 1 96 ? 2.983 -6.655 -5.206 1.00 91.12 96 LEU A N 1
ATOM 812 C CA . LEU A 1 96 ? 2.431 -7.781 -4.461 1.00 91.12 96 LEU A CA 1
ATOM 813 C C . LEU A 1 96 ? 2.205 -7.416 -2.990 1.00 91.12 96 LEU A C 1
ATOM 815 O O . LEU A 1 96 ? 1.118 -7.645 -2.470 1.00 91.12 96 LEU A O 1
ATOM 819 N N . LEU A 1 97 ? 3.196 -6.801 -2.337 1.00 93.00 97 LEU A N 1
ATOM 820 C CA . LEU A 1 97 ? 3.099 -6.373 -0.938 1.00 93.00 97 LEU A CA 1
ATOM 821 C C . LEU A 1 97 ? 1.869 -5.488 -0.697 1.00 93.00 97 LEU A C 1
ATOM 823 O O . LEU A 1 97 ? 1.123 -5.722 0.252 1.00 93.00 97 LEU A O 1
ATOM 827 N N . ILE A 1 98 ? 1.620 -4.502 -1.566 1.00 92.56 98 ILE A N 1
ATOM 828 C CA . ILE A 1 98 ? 0.487 -3.586 -1.381 1.00 92.56 98 ILE A CA 1
ATOM 829 C C . ILE A 1 98 ? -0.871 -4.301 -1.490 1.00 92.56 98 ILE A C 1
ATOM 831 O O . ILE A 1 98 ? -1.805 -3.919 -0.793 1.00 92.56 98 ILE A O 1
ATOM 835 N N . ILE A 1 99 ? -0.984 -5.376 -2.283 1.00 94.81 99 ILE A N 1
ATOM 836 C CA . ILE A 1 99 ? -2.208 -6.196 -2.348 1.00 94.81 99 ILE A CA 1
ATOM 837 C C . ILE A 1 99 ? -2.477 -6.847 -0.984 1.00 94.81 99 ILE A C 1
ATOM 839 O O . ILE A 1 99 ? -3.601 -6.771 -0.489 1.00 94.81 99 ILE A O 1
ATOM 843 N N . PHE A 1 100 ? -1.453 -7.432 -0.351 1.00 96.00 100 PHE A N 1
ATOM 844 C CA . PHE A 1 100 ? -1.583 -8.055 0.973 1.00 96.00 100 PHE A CA 1
ATOM 845 C C . PHE A 1 100 ? -1.848 -7.037 2.086 1.00 96.00 100 PHE A C 1
ATOM 847 O O . PHE A 1 100 ? -2.594 -7.334 3.011 1.00 96.00 100 PHE A O 1
ATOM 854 N N . LEU A 1 101 ? -1.287 -5.831 1.997 1.00 96.56 101 LEU A N 1
ATOM 855 C CA . LEU A 1 101 ? -1.521 -4.773 2.986 1.00 96.56 101 LEU A CA 1
ATOM 856 C C . LEU A 1 101 ? -2.877 -4.071 2.841 1.00 96.56 101 LEU A C 1
ATOM 858 O O . LEU A 1 101 ? -3.293 -3.380 3.767 1.00 96.56 101 LEU A O 1
ATOM 862 N N . ILE A 1 102 ? -3.560 -4.216 1.702 1.00 97.12 102 ILE A N 1
ATOM 863 C CA . ILE A 1 102 ? -4.831 -3.528 1.444 1.00 97.12 102 ILE A CA 1
ATOM 864 C C . ILE A 1 102 ? -6.015 -4.484 1.454 1.00 97.12 102 ILE A C 1
ATOM 866 O O . ILE A 1 102 ? -6.973 -4.237 2.180 1.00 97.12 102 ILE A O 1
ATOM 870 N N . VAL A 1 103 ? -5.992 -5.555 0.655 1.00 96.38 103 VAL A N 1
ATOM 871 C CA . VAL A 1 103 ? -7.215 -6.319 0.356 1.00 96.38 103 VAL A CA 1
ATOM 872 C C . VAL A 1 103 ? -7.822 -6.955 1.618 1.00 96.38 103 VAL A C 1
ATOM 874 O O . VAL A 1 103 ? -9.002 -6.703 1.875 1.00 96.38 103 VAL A O 1
ATOM 877 N N . PRO A 1 104 ? -7.072 -7.705 2.453 1.00 95.88 104 PRO A N 1
ATOM 878 C CA . PRO A 1 104 ? -7.636 -8.272 3.679 1.00 95.88 104 PRO A CA 1
ATOM 879 C C . PRO A 1 104 ? -8.004 -7.211 4.734 1.00 95.88 104 PRO A C 1
ATOM 881 O O . PRO A 1 104 ? -9.131 -7.263 5.234 1.00 95.88 104 PRO A O 1
ATOM 884 N N . PRO A 1 105 ? -7.151 -6.209 5.045 1.00 96.88 105 PRO A N 1
ATOM 885 C CA . PRO A 1 105 ? -7.519 -5.121 5.952 1.00 96.88 105 PRO A CA 1
ATOM 886 C C . PRO A 1 105 ? -8.780 -4.363 5.536 1.00 96.88 105 PRO A C 1
ATOM 888 O O . PRO A 1 105 ? -9.640 -4.121 6.380 1.00 96.88 105 PRO A O 1
ATOM 891 N N . LEU A 1 106 ? -8.925 -4.027 4.250 1.00 97.00 106 LEU A N 1
ATOM 892 C CA . LEU A 1 106 ? -10.098 -3.322 3.729 1.00 97.00 106 LEU A CA 1
ATOM 893 C C . LEU A 1 106 ? -11.368 -4.169 3.869 1.00 97.00 106 LEU A C 1
ATOM 895 O O . LEU A 1 106 ? -12.437 -3.638 4.156 1.00 97.00 106 LEU A O 1
ATOM 899 N N . TYR A 1 107 ? -11.265 -5.488 3.691 1.00 95.31 107 TYR A N 1
ATOM 900 C CA . TYR A 1 107 ? -12.400 -6.393 3.856 1.00 95.31 107 TYR A CA 1
ATOM 901 C C . TYR A 1 107 ? -12.888 -6.462 5.312 1.00 95.31 107 TYR A C 1
ATOM 903 O O . TYR A 1 107 ? -14.100 -6.419 5.564 1.00 95.31 107 TYR A O 1
ATOM 911 N N . VAL A 1 108 ? -11.945 -6.553 6.258 1.00 93.81 108 VAL A N 1
ATOM 912 C CA . VAL A 1 108 ? -12.214 -6.719 7.696 1.00 93.81 108 VAL A CA 1
ATOM 913 C C . VAL A 1 108 ? -12.616 -5.402 8.357 1.00 93.81 108 VAL A C 1
ATOM 915 O O . VAL A 1 108 ? -13.667 -5.340 8.990 1.00 93.81 108 VAL A O 1
ATOM 918 N N . SER A 1 109 ? -11.808 -4.351 8.207 1.00 94.88 109 SER A N 1
ATOM 919 C CA . SER A 1 109 ? -12.036 -3.038 8.817 1.00 94.88 109 SER A CA 1
ATOM 920 C C . SER A 1 109 ? -11.584 -1.925 7.862 1.00 94.88 109 SER A C 1
ATOM 922 O O . SER A 1 109 ? -10.424 -1.495 7.915 1.00 94.88 109 SER A O 1
ATOM 924 N N . PRO A 1 110 ? -12.490 -1.426 6.990 1.00 95.50 110 PRO A N 1
ATOM 925 C CA . PRO A 1 110 ? -12.169 -0.377 6.025 1.00 95.50 110 PRO A CA 1
ATOM 926 C C . PRO A 1 110 ? -11.541 0.860 6.667 1.00 95.50 110 PRO A C 1
ATOM 928 O O . PRO A 1 110 ? -10.500 1.335 6.219 1.00 95.50 110 PRO A O 1
ATOM 931 N N . THR A 1 111 ? -12.102 1.314 7.790 1.00 95.69 111 THR A N 1
ATOM 932 C CA . THR A 1 111 ? -11.613 2.494 8.510 1.00 95.69 111 THR A CA 1
ATOM 933 C C . THR A 1 111 ? -10.198 2.290 9.058 1.00 95.69 111 THR A C 1
ATOM 935 O O . THR A 1 111 ? -9.371 3.193 8.953 1.00 95.69 111 THR A O 1
ATOM 938 N N . THR A 1 112 ? -9.876 1.104 9.588 1.00 96.00 112 THR A N 1
ATOM 939 C CA . THR A 1 112 ? -8.514 0.801 10.067 1.00 96.00 112 THR A CA 1
ATOM 940 C C . THR A 1 112 ? -7.522 0.682 8.913 1.00 96.00 112 THR A C 1
ATOM 942 O O . THR A 1 112 ? -6.386 1.148 9.031 1.00 96.00 112 THR A O 1
ATOM 945 N N . CYS A 1 113 ? -7.944 0.112 7.781 1.00 97.31 113 CYS A N 1
ATOM 946 C CA . CYS A 1 113 ? -7.141 0.070 6.560 1.00 97.31 113 CYS A CA 1
ATOM 947 C C . CYS A 1 113 ? -6.836 1.488 6.052 1.00 97.31 113 CYS A C 1
ATOM 949 O O . CYS A 1 113 ? -5.671 1.836 5.868 1.00 97.31 113 CYS A O 1
ATOM 951 N N . SER A 1 114 ? -7.867 2.326 5.920 1.00 96.75 114 SER A N 1
ATOM 952 C CA . SER A 1 114 ? -7.766 3.731 5.514 1.00 96.75 114 SER A CA 1
ATOM 953 C C . SER A 1 114 ? -6.812 4.519 6.420 1.00 96.75 114 SER A C 1
ATOM 955 O O . SER A 1 114 ? -5.874 5.152 5.928 1.00 96.75 114 SER A O 1
ATOM 957 N N . LEU A 1 115 ? -6.963 4.381 7.745 1.00 95.50 115 LEU A N 1
ATOM 958 C CA . LEU A 1 115 ? -6.083 5.005 8.736 1.00 95.50 115 LEU A CA 1
ATOM 959 C C . LEU A 1 115 ? -4.628 4.530 8.597 1.00 95.50 115 LEU A C 1
ATOM 961 O O . LEU A 1 115 ? -3.707 5.347 8.572 1.00 95.50 115 LEU A O 1
ATOM 965 N N . SER A 1 116 ? -4.412 3.219 8.460 1.00 96.00 116 SER A N 1
ATOM 966 C CA . SER A 1 116 ? -3.075 2.635 8.277 1.00 96.00 116 SER A CA 1
ATOM 967 C C . SER A 1 116 ? -2.403 3.137 6.996 1.00 96.00 116 SER A C 1
ATOM 969 O O . SER A 1 116 ? -1.214 3.459 7.004 1.00 96.00 116 SER A O 1
ATOM 971 N N . LEU A 1 117 ? -3.166 3.271 5.906 1.00 96.25 117 LEU A N 1
ATOM 972 C CA . LEU A 1 117 ? -2.687 3.832 4.642 1.00 96.25 117 LEU A CA 1
ATOM 973 C C . LEU A 1 117 ? -2.315 5.312 4.773 1.00 96.25 117 LEU A C 1
ATOM 975 O O . LEU A 1 117 ? -1.300 5.726 4.214 1.00 96.25 117 LEU A O 1
ATOM 979 N N . SER A 1 118 ? -3.078 6.103 5.533 1.00 95.00 118 SER A N 1
ATOM 980 C CA . SER A 1 118 ? -2.731 7.500 5.819 1.00 95.00 118 SER A CA 1
ATOM 981 C C . SER A 1 118 ? -1.413 7.612 6.590 1.00 95.00 118 SER A C 1
ATOM 983 O O . SER A 1 118 ? -0.568 8.430 6.223 1.00 95.00 118 SER A O 1
ATOM 985 N N . PHE A 1 119 ? -1.189 6.762 7.599 1.00 94.19 119 PHE A N 1
ATOM 986 C CA . PHE A 1 119 ? 0.087 6.707 8.324 1.00 94.19 119 PHE A CA 1
ATOM 987 C C . PHE A 1 119 ? 1.251 6.285 7.425 1.00 94.19 119 PHE A C 1
ATOM 989 O O . PHE A 1 119 ? 2.307 6.921 7.452 1.00 94.19 119 PHE A O 1
ATOM 996 N N . ALA A 1 120 ? 1.061 5.255 6.598 1.00 93.94 120 ALA A N 1
ATOM 997 C CA . ALA A 1 120 ? 2.077 4.807 5.650 1.00 93.94 120 ALA A CA 1
ATOM 998 C C . ALA A 1 120 ? 2.428 5.911 4.639 1.00 93.94 120 ALA A C 1
ATOM 1000 O O . ALA A 1 120 ? 3.604 6.181 4.399 1.00 93.94 120 ALA A O 1
ATOM 1001 N N . PHE A 1 121 ? 1.422 6.594 4.083 1.00 92.50 121 PHE A N 1
ATOM 1002 C CA . PHE A 1 121 ? 1.625 7.679 3.125 1.00 92.50 121 PHE A CA 1
ATOM 1003 C C . PHE A 1 121 ? 2.336 8.873 3.764 1.00 92.50 121 PHE A C 1
ATOM 1005 O O . PHE A 1 121 ? 3.305 9.385 3.202 1.00 92.50 121 PHE A O 1
ATOM 1012 N N . PHE A 1 122 ? 1.921 9.269 4.969 1.00 91.06 122 PHE A N 1
ATOM 1013 C CA . PHE A 1 122 ? 2.605 10.306 5.734 1.00 91.06 122 PHE A CA 1
ATOM 1014 C C . PHE A 1 122 ? 4.070 9.938 6.003 1.00 91.06 122 PHE A C 1
ATOM 1016 O O . PHE A 1 122 ? 4.959 10.747 5.742 1.00 91.06 122 PHE A O 1
ATOM 1023 N N . GLY A 1 123 ? 4.341 8.704 6.439 1.00 90.19 123 GLY A N 1
ATOM 1024 C CA . GLY A 1 123 ? 5.700 8.204 6.654 1.00 90.19 123 GLY A CA 1
ATOM 1025 C C . GLY A 1 123 ? 6.556 8.249 5.385 1.00 90.19 123 GLY A C 1
ATOM 1026 O O . GLY A 1 123 ? 7.698 8.706 5.433 1.00 90.19 123 GLY A O 1
ATOM 1027 N N . MET A 1 124 ? 5.995 7.865 4.235 1.00 87.50 124 MET A N 1
ATOM 1028 C CA . MET A 1 124 ? 6.670 7.963 2.936 1.00 87.50 124 MET A CA 1
ATOM 1029 C C . MET A 1 124 ? 6.998 9.419 2.574 1.00 87.50 124 MET A C 1
ATOM 1031 O O . MET A 1 124 ? 8.135 9.708 2.202 1.00 87.50 124 MET A O 1
ATOM 1035 N N . CYS A 1 125 ? 6.058 10.349 2.759 1.00 87.31 125 CYS A N 1
ATOM 1036 C CA . CYS A 1 125 ? 6.279 11.780 2.535 1.00 87.31 125 CYS A CA 1
ATOM 1037 C C . CYS A 1 125 ? 7.361 12.358 3.460 1.00 87.31 125 CYS A C 1
ATOM 1039 O O . CYS A 1 125 ? 8.231 13.094 2.996 1.00 87.31 125 CYS A O 1
ATOM 1041 N N . VAL A 1 126 ? 7.353 11.999 4.748 1.00 85.88 126 VAL A N 1
ATOM 1042 C CA . VAL A 1 126 ? 8.394 12.413 5.703 1.00 85.88 126 VAL A CA 1
ATOM 1043 C C . VAL A 1 126 ? 9.749 11.831 5.308 1.00 85.88 126 VAL A C 1
ATOM 1045 O O . VAL A 1 126 ? 10.737 12.561 5.299 1.00 85.88 126 VAL A O 1
ATOM 1048 N N . SER A 1 127 ? 9.809 10.551 4.928 1.00 85.19 127 SER A N 1
ATOM 1049 C CA . SER A 1 127 ? 11.057 9.917 4.480 1.00 85.19 127 SER A CA 1
ATOM 1050 C C . SER A 1 127 ? 11.659 10.649 3.278 1.00 85.19 127 SER A C 1
ATOM 1052 O O . SER A 1 127 ? 12.858 10.926 3.240 1.00 85.19 127 SER A O 1
ATOM 1054 N N . GLU A 1 128 ? 10.808 11.044 2.333 1.00 84.81 128 GLU A N 1
ATOM 1055 C CA . GLU A 1 128 ? 11.212 11.759 1.133 1.00 84.81 128 GLU A CA 1
ATOM 1056 C C . GLU A 1 128 ? 11.666 13.182 1.453 1.00 84.81 128 GLU A C 1
ATOM 1058 O O . GLU A 1 128 ? 12.680 13.650 0.939 1.00 84.81 128 GLU A O 1
ATOM 1063 N N . PHE A 1 129 ? 10.968 13.853 2.365 1.00 83.12 129 PHE A N 1
ATOM 1064 C CA . PHE A 1 129 ? 11.345 15.172 2.846 1.00 83.12 129 PHE A CA 1
ATOM 1065 C C . PHE A 1 129 ? 12.723 15.160 3.532 1.00 83.12 129 PHE A C 1
ATOM 1067 O O . PHE A 1 129 ? 13.586 15.974 3.203 1.00 83.12 129 PHE A O 1
ATOM 1074 N N . VAL A 1 130 ? 12.970 14.190 4.421 1.00 83.44 130 VAL A N 1
ATOM 1075 C CA . VAL A 1 130 ? 14.270 13.980 5.087 1.00 83.44 130 VAL A CA 1
ATOM 1076 C C . VAL A 1 130 ? 15.382 13.723 4.065 1.00 83.44 130 VAL A C 1
ATOM 1078 O O . VAL A 1 130 ? 16.483 14.264 4.203 1.00 83.44 130 VAL A O 1
ATOM 1081 N N . ARG A 1 131 ? 15.095 12.938 3.018 1.00 82.75 131 ARG A N 1
ATOM 1082 C CA . ARG A 1 131 ? 16.031 12.654 1.923 1.00 82.75 131 ARG A CA 1
ATOM 1083 C C . ARG A 1 131 ? 16.353 13.903 1.101 1.00 82.75 131 ARG A C 1
ATOM 1085 O O . ARG A 1 131 ? 17.520 14.153 0.813 1.00 82.75 131 ARG A O 1
ATOM 1092 N N . VAL A 1 132 ? 15.341 14.687 0.724 1.00 79.62 132 VAL A N 1
ATOM 1093 C CA . VAL A 1 132 ? 15.495 15.899 -0.103 1.00 79.62 132 VAL A CA 1
ATOM 1094 C C . VAL A 1 132 ? 16.250 17.001 0.639 1.00 79.62 132 VAL A C 1
ATOM 1096 O O . VAL A 1 132 ? 17.051 17.704 0.024 1.00 79.62 132 VAL A O 1
ATOM 1099 N N . LEU A 1 133 ? 16.030 17.137 1.949 1.00 80.12 133 LEU A N 1
ATOM 1100 C CA . LEU A 1 133 ? 16.760 18.095 2.781 1.00 80.12 133 LEU A CA 1
ATOM 1101 C C . LEU A 1 133 ? 18.184 17.653 3.144 1.00 80.12 133 LEU A C 1
ATOM 1103 O O . LEU A 1 133 ? 18.903 18.440 3.761 1.00 80.12 133 LEU A O 1
ATOM 1107 N N . ASP A 1 134 ? 18.584 16.426 2.792 1.00 75.62 134 ASP A N 1
ATOM 1108 C CA . ASP A 1 134 ? 19.854 15.814 3.201 1.00 75.62 134 ASP A CA 1
ATOM 1109 C C . ASP A 1 134 ? 20.094 15.983 4.712 1.00 75.62 134 ASP A C 1
ATOM 1111 O O . ASP A 1 134 ? 21.097 16.546 5.160 1.00 75.62 134 ASP A O 1
ATOM 1115 N N . PHE A 1 135 ? 19.103 15.578 5.518 1.00 76.12 135 PHE A N 1
ATOM 1116 C CA . PHE A 1 135 ? 19.132 15.775 6.968 1.00 76.12 135 PHE A CA 1
ATOM 1117 C C . PHE A 1 135 ? 20.169 14.847 7.626 1.00 76.12 135 PHE A C 1
ATOM 1119 O O . PHE A 1 135 ? 19.858 13.766 8.136 1.00 76.12 135 PHE A O 1
ATOM 1126 N N . GLY A 1 136 ? 21.433 15.262 7.578 1.00 77.75 136 GLY A N 1
ATOM 1127 C CA . GLY A 1 136 ? 22.566 14.553 8.164 1.00 77.75 136 GLY A CA 1
ATOM 1128 C C . GLY A 1 136 ? 22.703 13.108 7.670 1.00 77.75 136 GLY A C 1
ATOM 1129 O O . GLY A 1 136 ? 22.503 12.801 6.497 1.00 77.75 136 GLY A O 1
ATOM 1130 N N . GLY A 1 137 ? 23.065 12.197 8.580 1.00 77.06 137 GLY A N 1
ATOM 1131 C CA . GLY A 1 137 ? 23.246 10.776 8.259 1.00 77.06 137 GLY A CA 1
ATOM 1132 C C . GLY A 1 137 ? 21.961 10.064 7.814 1.00 77.06 137 GLY A C 1
ATOM 1133 O O . GLY A 1 137 ? 22.025 9.177 6.965 1.00 77.06 137 GLY A O 1
ATOM 1134 N N . PHE A 1 138 ? 20.797 10.487 8.320 1.00 76.25 138 PHE A N 1
ATOM 1135 C CA . PHE A 1 138 ? 19.505 9.885 7.975 1.00 76.25 138 PHE A CA 1
ATOM 1136 C C . PHE A 1 138 ? 19.128 10.128 6.511 1.00 76.25 138 PHE A C 1
ATOM 1138 O O . PHE A 1 138 ? 18.697 9.202 5.825 1.00 76.25 138 PHE A O 1
ATOM 1145 N N . GLY A 1 139 ? 19.352 11.347 6.002 1.00 79.69 139 GLY A N 1
ATOM 1146 C CA . GLY A 1 139 ? 19.119 11.672 4.592 1.00 79.69 139 GLY A CA 1
ATOM 1147 C C . GLY A 1 139 ? 19.918 10.768 3.648 1.00 79.69 139 GLY A C 1
ATOM 1148 O O . GLY A 1 139 ? 19.371 10.265 2.665 1.00 79.69 139 GLY A O 1
ATOM 1149 N N . LYS A 1 140 ? 21.181 10.478 3.993 1.00 79.88 140 LYS A N 1
ATOM 1150 C CA . LYS A 1 140 ? 22.056 9.580 3.223 1.00 79.88 140 LYS A CA 1
ATOM 1151 C C . LYS A 1 140 ? 21.582 8.129 3.235 1.00 79.88 140 LYS A C 1
ATOM 1153 O O . LYS A 1 140 ? 21.458 7.551 2.160 1.00 79.88 140 LYS A O 1
ATOM 1158 N N . GLN A 1 141 ? 21.249 7.577 4.404 1.00 79.75 141 GLN A N 1
ATOM 1159 C CA . GLN A 1 141 ? 20.737 6.202 4.523 1.00 79.75 141 GLN A CA 1
ATOM 1160 C C . GLN A 1 141 ? 19.453 6.000 3.709 1.00 79.75 141 GLN A C 1
ATOM 1162 O O . GLN A 1 141 ? 19.330 5.040 2.949 1.00 79.75 141 GLN A O 1
ATOM 1167 N N . ILE A 1 142 ? 18.512 6.944 3.815 1.00 79.19 142 ILE A N 1
ATOM 1168 C CA . ILE A 1 142 ? 17.270 6.911 3.038 1.00 79.19 142 ILE A CA 1
ATOM 1169 C C . ILE A 1 142 ? 17.587 7.047 1.542 1.00 79.19 142 ILE A C 1
ATOM 1171 O O . ILE A 1 142 ? 17.048 6.308 0.722 1.00 79.19 142 ILE A O 1
ATOM 1175 N N . SER A 1 143 ? 18.498 7.946 1.165 1.00 78.62 143 SER A N 1
ATOM 1176 C CA . SER A 1 143 ? 18.925 8.116 -0.228 1.00 78.62 143 SER A CA 1
ATOM 1177 C C . SER A 1 143 ? 19.531 6.844 -0.818 1.00 78.62 143 SER A C 1
ATOM 1179 O O . SER A 1 143 ? 19.212 6.491 -1.948 1.00 78.62 143 SER A O 1
ATOM 1181 N N . GLU A 1 144 ? 20.351 6.117 -0.064 1.00 76.25 144 GLU A N 1
ATOM 1182 C CA . GLU A 1 144 ? 20.924 4.832 -0.480 1.00 76.25 144 GLU A CA 1
ATOM 1183 C C . GLU A 1 144 ? 19.857 3.747 -0.643 1.00 76.25 144 GLU A C 1
ATOM 1185 O O . GLU A 1 144 ? 19.830 3.069 -1.675 1.00 76.25 144 GLU A O 1
ATOM 1190 N N . PHE A 1 145 ? 18.919 3.650 0.305 1.00 74.75 145 PHE A N 1
ATOM 1191 C CA . PHE A 1 145 ? 17.767 2.756 0.188 1.00 74.75 145 PHE A CA 1
ATOM 1192 C C . PHE A 1 145 ? 16.980 3.033 -1.100 1.00 74.75 145 PHE A C 1
ATOM 1194 O O . PHE A 1 145 ? 16.731 2.120 -1.892 1.00 74.75 145 PHE A O 1
ATOM 1201 N N . TYR A 1 146 ? 16.660 4.300 -1.368 1.00 72.69 146 TYR A N 1
ATOM 1202 C CA . TYR A 1 146 ? 15.936 4.677 -2.576 1.00 72.69 146 TYR A CA 1
ATOM 1203 C C . TYR A 1 146 ? 16.761 4.497 -3.846 1.00 72.69 146 TYR A C 1
ATOM 1205 O O . TYR A 1 146 ? 16.194 4.047 -4.831 1.00 72.69 146 TYR A O 1
ATOM 1213 N N . LYS A 1 147 ? 18.074 4.761 -3.849 1.00 71.94 147 LYS A N 1
ATOM 1214 C CA . LYS A 1 147 ? 18.954 4.562 -5.019 1.00 71.94 147 LYS A CA 1
ATOM 1215 C C . LYS A 1 147 ? 18.925 3.138 -5.534 1.00 71.94 147 LYS A C 1
ATOM 1217 O O . LYS A 1 147 ? 18.853 2.947 -6.743 1.00 71.94 147 LYS A O 1
ATOM 1222 N N . SER A 1 148 ? 18.925 2.156 -4.629 1.00 63.16 148 SER A N 1
ATOM 1223 C CA . SER A 1 148 ? 18.751 0.755 -5.022 1.00 63.16 148 SER A CA 1
ATOM 1224 C C . SER A 1 148 ? 17.457 0.569 -5.817 1.00 63.16 148 SER A C 1
ATOM 1226 O O . SER A 1 148 ? 17.390 -0.296 -6.684 1.00 63.16 148 SER A O 1
ATOM 1228 N N . SER A 1 149 ? 16.466 1.430 -5.554 1.00 59.06 149 SER A N 1
ATOM 1229 C CA . SER A 1 149 ? 15.090 1.340 -5.991 1.00 59.06 149 SER A CA 1
ATOM 1230 C C . SER A 1 149 ? 14.681 2.128 -7.248 1.00 59.06 149 SER A C 1
ATOM 1232 O O . SER A 1 149 ? 13.578 1.889 -7.748 1.00 59.06 149 SER A O 1
ATOM 1234 N N . LEU A 1 150 ? 15.552 2.979 -7.798 1.00 61.66 150 LEU A N 1
ATOM 1235 C CA . LEU A 1 150 ? 15.247 3.888 -8.918 1.00 61.66 150 LEU A CA 1
ATOM 1236 C C . LEU A 1 150 ? 15.512 3.242 -10.293 1.00 61.66 150 LEU A C 1
ATOM 1238 O O . LEU A 1 150 ? 16.523 2.568 -10.484 1.00 61.66 150 LEU A O 1
ATOM 1242 N N . ASP A 1 151 ? 14.603 3.455 -11.249 1.00 58.31 151 ASP A N 1
ATOM 1243 C CA . ASP A 1 151 ? 14.760 3.098 -12.672 1.00 58.31 151 ASP A CA 1
ATOM 1244 C C . ASP A 1 151 ? 15.280 4.306 -13.489 1.00 58.31 151 ASP A C 1
ATOM 1246 O O . ASP A 1 151 ? 15.246 5.441 -13.014 1.00 58.31 151 ASP A O 1
ATOM 1250 N N . GLU A 1 152 ? 15.684 4.107 -14.75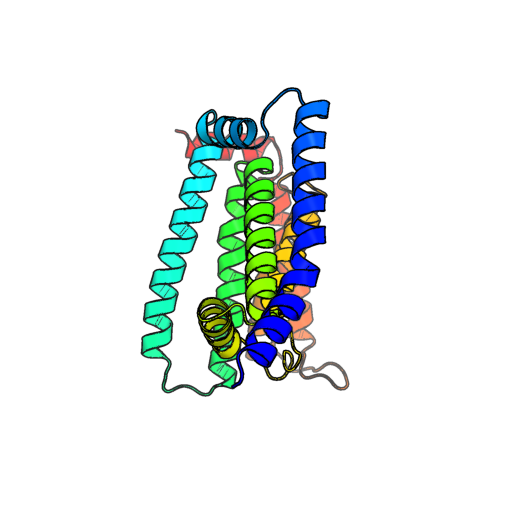0 1.00 52.00 152 GLU A N 1
ATOM 1251 C CA . GLU A 1 152 ? 16.029 5.191 -15.698 1.00 52.00 152 GLU A CA 1
ATOM 1252 C C . GLU A 1 152 ? 14.882 6.211 -15.856 1.00 52.00 152 GLU A C 1
ATOM 1254 O O . GLU A 1 152 ? 15.112 7.369 -16.188 1.00 52.00 152 GLU A O 1
ATOM 1259 N N . LYS A 1 153 ? 13.636 5.793 -15.589 1.00 49.78 153 LYS A N 1
ATOM 1260 C CA . LYS A 1 153 ? 12.435 6.646 -15.593 1.00 49.78 153 LYS A CA 1
ATOM 1261 C C . LYS A 1 153 ? 12.276 7.504 -14.338 1.00 49.78 153 LYS A C 1
ATOM 1263 O O . LYS A 1 153 ? 11.552 8.493 -14.378 1.00 49.78 153 LYS A O 1
ATOM 1268 N N . ASP A 1 154 ? 12.938 7.126 -13.247 1.00 53.25 154 ASP A N 1
ATOM 1269 C CA . ASP A 1 154 ? 12.964 7.860 -11.982 1.00 53.25 154 ASP A CA 1
ATOM 1270 C C . ASP A 1 154 ? 14.228 8.733 -11.872 1.00 53.25 154 ASP A C 1
ATOM 1272 O O . ASP A 1 154 ? 14.631 9.117 -10.777 1.00 53.25 154 ASP A O 1
ATOM 1276 N N . SER A 1 155 ? 14.852 9.098 -13.000 1.00 46.19 155 SER A N 1
ATOM 1277 C CA . SER A 1 155 ? 16.047 9.954 -13.083 1.00 46.19 155 SER A CA 1
ATOM 1278 C C . SER A 1 155 ? 15.848 11.395 -12.566 1.00 46.19 155 SER A C 1
ATOM 1280 O O . SER A 1 155 ? 16.710 12.254 -12.755 1.00 46.19 155 SER A O 1
ATOM 1282 N N . GLY A 1 156 ? 14.704 11.687 -11.942 1.00 49.50 156 GLY A N 1
ATOM 1283 C CA . GLY A 1 156 ? 14.404 12.941 -11.263 1.00 49.50 156 GLY A CA 1
ATOM 1284 C C . GLY A 1 156 ? 14.867 12.958 -9.802 1.00 49.50 156 GLY A C 1
ATOM 1285 O O . GLY A 1 156 ? 15.279 11.959 -9.224 1.00 49.50 156 GLY A O 1
ATOM 1286 N N . LYS A 1 157 ? 14.771 14.128 -9.160 1.00 42.91 157 LYS A N 1
ATOM 1287 C CA . LYS A 1 157 ? 15.176 14.329 -7.756 1.00 42.91 157 LYS A CA 1
ATOM 1288 C C . LYS A 1 157 ? 14.291 13.624 -6.723 1.00 42.91 157 LYS A C 1
ATOM 1290 O O . LYS A 1 157 ? 14.687 13.629 -5.559 1.00 42.91 157 LYS A O 1
ATOM 1295 N N . LEU A 1 158 ? 13.140 13.057 -7.103 1.00 47.25 158 LEU A N 1
ATOM 1296 C CA . LEU A 1 158 ? 12.183 12.430 -6.186 1.00 47.25 158 LEU A CA 1
ATOM 1297 C C . LEU A 1 158 ? 11.985 10.939 -6.461 1.00 47.25 158 LEU A C 1
ATOM 1299 O O . LEU A 1 158 ? 11.839 10.530 -7.612 1.00 47.25 158 LEU A O 1
ATOM 1303 N N . ALA A 1 159 ? 11.907 10.140 -5.399 1.00 53.72 159 ALA A N 1
ATOM 1304 C CA . ALA A 1 159 ? 11.673 8.703 -5.480 1.00 53.72 159 ALA A CA 1
ATOM 1305 C C . ALA A 1 159 ? 10.178 8.371 -5.618 1.00 53.72 159 ALA A C 1
ATOM 1307 O O . ALA A 1 159 ? 9.562 7.665 -4.814 1.00 53.72 159 ALA A O 1
ATOM 1308 N N . MET A 1 160 ? 9.587 8.925 -6.670 1.00 64.88 160 MET A N 1
ATOM 1309 C CA . MET A 1 160 ? 8.145 9.041 -6.835 1.00 64.88 160 MET A CA 1
ATOM 1310 C C . MET A 1 160 ? 7.420 7.709 -7.027 1.00 64.88 160 MET A C 1
ATOM 1312 O O . MET A 1 160 ? 6.262 7.592 -6.639 1.00 64.88 160 MET A O 1
ATOM 1316 N N . SER A 1 161 ? 8.077 6.686 -7.579 1.00 70.50 161 SER A N 1
ATOM 1317 C CA . SER A 1 161 ? 7.413 5.429 -7.949 1.00 70.50 161 SER A CA 1
ATOM 1318 C C . SER A 1 161 ? 6.709 4.717 -6.779 1.00 70.50 161 SER A C 1
ATOM 1320 O O . SER A 1 161 ? 5.628 4.161 -6.973 1.00 70.50 161 SER A O 1
ATOM 1322 N N . HIS A 1 162 ? 7.256 4.769 -5.559 1.00 78.06 162 HIS A N 1
ATOM 1323 C CA . HIS A 1 162 ? 6.638 4.128 -4.385 1.00 78.06 162 HIS A CA 1
ATOM 1324 C C . HIS A 1 162 ? 5.525 4.988 -3.775 1.00 78.06 162 HIS A C 1
ATOM 1326 O O . HIS A 1 162 ? 4.498 4.457 -3.358 1.00 78.06 162 HIS A O 1
ATOM 1332 N N . ILE A 1 163 ? 5.697 6.314 -3.783 1.00 84.88 163 ILE A N 1
ATOM 1333 C CA . ILE A 1 163 ? 4.669 7.265 -3.344 1.00 84.88 163 ILE A CA 1
ATOM 1334 C C . ILE A 1 163 ? 3.462 7.195 -4.285 1.00 84.88 163 ILE A C 1
ATOM 1336 O O . ILE A 1 163 ? 2.333 7.128 -3.815 1.00 84.88 163 ILE A O 1
ATOM 1340 N N . TYR A 1 164 ? 3.684 7.138 -5.600 1.00 86.81 164 TYR A N 1
ATOM 1341 C CA . TYR A 1 164 ? 2.621 7.018 -6.600 1.00 86.81 164 TYR A CA 1
ATOM 1342 C C . TYR A 1 164 ? 1.908 5.672 -6.542 1.00 86.81 164 TYR A C 1
ATOM 1344 O O . TYR A 1 164 ? 0.691 5.642 -6.697 1.00 86.81 164 TYR A O 1
ATOM 1352 N N . LEU A 1 165 ? 2.628 4.574 -6.288 1.00 89.12 165 LEU A N 1
ATOM 1353 C CA . LEU A 1 165 ? 2.003 3.269 -6.066 1.00 89.12 165 LEU A CA 1
ATOM 1354 C C . LEU A 1 165 ? 1.076 3.312 -4.846 1.00 89.12 165 LEU A C 1
ATOM 1356 O O . LEU A 1 165 ? -0.095 2.956 -4.953 1.00 89.12 165 LEU A O 1
ATOM 1360 N N . LEU A 1 166 ? 1.590 3.768 -3.699 1.00 92.25 166 LEU A N 1
ATOM 1361 C CA . LEU A 1 166 ? 0.815 3.833 -2.463 1.00 92.25 166 LEU A CA 1
ATOM 1362 C C . LEU A 1 166 ? -0.378 4.781 -2.605 1.00 92.25 166 LEU A C 1
ATOM 1364 O O . LEU A 1 166 ? -1.497 4.398 -2.285 1.00 92.25 166 LEU A O 1
ATOM 1368 N N . PHE A 1 167 ? -0.157 5.986 -3.130 1.00 93.62 167 PHE A N 1
ATOM 1369 C CA . PHE A 1 167 ? -1.211 6.974 -3.342 1.00 93.62 167 PHE A CA 1
ATOM 1370 C C . PHE A 1 167 ? -2.258 6.492 -4.349 1.00 93.62 167 PHE A C 1
ATOM 1372 O O . PHE A 1 167 ? -3.449 6.616 -4.089 1.00 93.62 167 PHE A O 1
ATOM 1379 N N . GLY A 1 168 ? -1.838 5.899 -5.470 1.00 93.31 168 GLY A N 1
ATOM 1380 C CA . GLY A 1 168 ? -2.747 5.378 -6.491 1.00 93.31 168 GLY A CA 1
ATOM 1381 C C . GLY A 1 168 ? -3.676 4.284 -5.961 1.00 93.31 168 GLY A C 1
ATOM 1382 O O . GLY A 1 168 ? -4.830 4.214 -6.377 1.00 93.31 168 GLY A O 1
ATOM 1383 N N . CYS A 1 169 ? -3.207 3.473 -5.009 1.00 95.44 169 CYS A N 1
ATOM 1384 C CA . CYS A 1 169 ? -4.036 2.484 -4.322 1.00 95.44 169 CYS A CA 1
ATOM 1385 C C . CYS A 1 169 ? -4.861 3.080 -3.170 1.00 95.44 169 CYS A C 1
ATOM 1387 O O . CYS A 1 169 ? -5.999 2.670 -2.974 1.00 95.44 169 CYS A O 1
ATOM 1389 N N . ALA A 1 170 ? -4.306 4.023 -2.403 1.00 96.06 170 ALA A N 1
ATOM 1390 C CA . ALA A 1 170 ? -4.955 4.585 -1.219 1.00 96.06 170 ALA A CA 1
ATOM 1391 C C . ALA A 1 170 ? -6.037 5.619 -1.554 1.00 96.06 170 ALA A C 1
ATOM 1393 O O . ALA A 1 170 ? -7.037 5.709 -0.848 1.00 96.06 170 ALA A O 1
ATOM 1394 N N . PHE A 1 171 ? -5.869 6.379 -2.638 1.00 96.31 171 PHE A N 1
ATOM 1395 C CA . PHE A 1 171 ? -6.781 7.462 -2.992 1.00 96.31 171 PHE A CA 1
ATOM 1396 C C . PHE A 1 171 ? -8.232 6.988 -3.183 1.00 96.31 171 PHE A C 1
ATOM 1398 O O . PHE A 1 171 ? -9.108 7.553 -2.529 1.00 96.31 171 PHE A O 1
ATOM 1405 N N . PRO A 1 172 ? -8.530 5.932 -3.971 1.00 96.88 172 PRO A N 1
ATOM 1406 C CA . PRO A 1 172 ? -9.899 5.435 -4.087 1.00 96.88 172 PRO A CA 1
ATOM 1407 C C . PRO A 1 172 ? -10.479 4.919 -2.762 1.00 96.88 172 PRO A C 1
ATOM 1409 O O . PRO A 1 172 ? -11.674 5.062 -2.547 1.00 96.88 172 PRO A O 1
ATOM 1412 N N . ILE A 1 173 ? -9.652 4.382 -1.857 1.00 97.25 173 ILE A N 1
ATOM 1413 C CA . ILE A 1 173 ? -10.072 3.889 -0.529 1.00 97.25 173 ILE A CA 1
ATOM 1414 C C . ILE A 1 173 ? -10.439 5.043 0.408 1.00 97.25 173 ILE A C 1
ATOM 1416 O O . ILE A 1 173 ? -11.371 4.942 1.199 1.00 97.25 173 ILE A O 1
ATOM 1420 N N . TRP A 1 174 ? -9.716 6.161 0.333 1.00 97.06 174 TRP A N 1
ATOM 1421 C CA . TRP A 1 174 ? -10.048 7.348 1.123 1.00 97.06 174 TRP A CA 1
ATOM 1422 C C . TRP A 1 174 ? -11.375 7.978 0.699 1.00 97.06 174 TRP A C 1
ATOM 1424 O O . TRP A 1 174 ? -12.055 8.572 1.533 1.00 97.06 174 TRP A O 1
ATOM 1434 N N . ILE A 1 175 ? -11.742 7.843 -0.578 1.00 96.44 175 ILE A N 1
ATOM 1435 C CA . ILE A 1 175 ? -13.043 8.280 -1.092 1.00 96.44 175 ILE A CA 1
ATOM 1436 C C . ILE A 1 175 ? -14.128 7.251 -0.759 1.00 96.44 175 ILE A C 1
ATOM 1438 O O . ILE A 1 175 ? -15.187 7.611 -0.252 1.00 96.44 175 ILE A O 1
ATOM 1442 N N . GLU A 1 176 ? -13.852 5.975 -1.016 1.00 93.94 176 GLU A N 1
ATOM 1443 C CA . GLU A 1 176 ? -14.760 4.858 -0.792 1.00 93.94 176 GLU A CA 1
ATOM 1444 C C . GLU A 1 176 ? -14.263 4.013 0.385 1.00 93.94 176 GLU A C 1
ATOM 1446 O O . GLU A 1 176 ? -13.507 3.053 0.226 1.00 93.94 176 GLU A O 1
ATOM 1451 N N . ASN A 1 177 ? -14.701 4.371 1.593 1.00 90.81 177 ASN A N 1
ATOM 1452 C CA . ASN A 1 177 ? -14.306 3.700 2.834 1.00 90.81 177 ASN A CA 1
ATOM 1453 C C . ASN A 1 177 ? -15.086 2.387 3.066 1.00 90.81 177 ASN A C 1
ATOM 1455 O O . ASN A 1 177 ? -15.602 2.139 4.155 1.00 90.81 177 ASN A O 1
ATOM 1459 N N . ASN A 1 178 ? -15.197 1.552 2.032 1.00 93.94 178 ASN A N 1
ATOM 1460 C CA . ASN A 1 178 ? -15.858 0.250 2.053 1.00 93.94 178 ASN A CA 1
ATOM 1461 C C . ASN A 1 178 ? -15.088 -0.760 1.199 1.00 93.94 178 ASN A C 1
ATOM 1463 O O . ASN A 1 178 ? -14.295 -0.407 0.331 1.00 93.94 178 ASN A O 1
ATOM 1467 N N . PHE A 1 179 ? -15.358 -2.048 1.412 1.00 95.19 179 PHE A N 1
ATOM 1468 C CA . PHE A 1 179 ? -14.853 -3.086 0.520 1.00 95.19 179 PHE A CA 1
ATOM 1469 C C . PHE A 1 179 ? -15.700 -3.136 -0.756 1.00 95.19 179 PHE A C 1
ATOM 1471 O O . PHE A 1 179 ? -16.791 -3.704 -0.756 1.00 95.19 179 PHE A O 1
ATOM 1478 N N . SER A 1 180 ? -15.205 -2.520 -1.826 1.00 95.69 180 SER A N 1
ATOM 1479 C CA . SER A 1 180 ? -15.895 -2.429 -3.112 1.00 95.69 180 SER A CA 1
ATOM 1480 C C . SER A 1 180 ? -14.911 -2.407 -4.282 1.00 95.69 180 SER A C 1
ATOM 1482 O O . SER A 1 180 ? -13.698 -2.237 -4.111 1.00 95.69 180 SER A O 1
ATOM 1484 N N . VAL A 1 181 ? -15.437 -2.557 -5.499 1.00 96.31 181 VAL A N 1
ATOM 1485 C CA . VAL A 1 181 ? -14.637 -2.457 -6.728 1.00 96.31 181 VAL A CA 1
ATOM 1486 C C . VAL A 1 181 ? -14.051 -1.052 -6.887 1.00 96.31 181 VAL A C 1
ATOM 1488 O O . VAL A 1 181 ? -12.910 -0.907 -7.326 1.00 96.31 181 VAL A O 1
ATOM 1491 N N . GLN A 1 182 ? -14.801 -0.018 -6.500 1.00 96.25 182 GLN A N 1
ATOM 1492 C CA . GLN A 1 182 ? -14.385 1.381 -6.575 1.00 96.25 182 GLN A CA 1
ATOM 1493 C C . GLN A 1 182 ? -13.194 1.635 -5.646 1.00 96.25 182 GLN A C 1
ATOM 1495 O O . GLN A 1 182 ? -12.172 2.155 -6.102 1.00 96.25 182 GLN A O 1
ATOM 1500 N N . ALA A 1 183 ? -13.284 1.186 -4.389 1.00 97.12 183 ALA A N 1
ATOM 1501 C CA . ALA A 1 183 ? -12.204 1.303 -3.411 1.00 97.12 183 ALA A CA 1
ATOM 1502 C C . ALA A 1 183 ? -10.940 0.549 -3.856 1.00 97.12 183 ALA A C 1
ATOM 1504 O O . ALA A 1 183 ? -9.826 1.042 -3.706 1.00 97.12 183 ALA A O 1
ATOM 1505 N N . LEU A 1 184 ? -11.095 -0.630 -4.466 1.00 97.38 184 LEU A N 1
ATOM 1506 C CA . LEU A 1 184 ? -9.971 -1.455 -4.919 1.00 97.38 184 LEU A CA 1
ATOM 1507 C C . LEU A 1 184 ? -9.467 -1.121 -6.328 1.00 97.38 184 LEU A C 1
ATOM 1509 O O . LEU A 1 184 ? -8.516 -1.751 -6.785 1.00 97.38 184 LEU A O 1
ATOM 1513 N N . SER A 1 185 ? -10.037 -0.132 -7.018 1.00 96.38 185 SER A N 1
ATOM 1514 C CA . SER A 1 185 ? -9.709 0.185 -8.418 1.00 96.38 185 SER A CA 1
ATOM 1515 C C . SER A 1 185 ? -8.209 0.411 -8.668 1.00 96.38 185 SER A C 1
ATOM 1517 O O . SER A 1 185 ? -7.661 -0.114 -9.640 1.00 96.38 185 SER A O 1
ATOM 1519 N N . GLY A 1 186 ? -7.516 1.105 -7.759 1.00 94.88 186 GLY A N 1
ATOM 1520 C CA . GLY A 1 186 ? -6.064 1.297 -7.828 1.00 94.88 186 GLY A CA 1
ATOM 1521 C C . GLY A 1 186 ? -5.278 -0.011 -7.682 1.00 94.88 186 GLY A C 1
ATOM 1522 O O . GLY A 1 186 ? -4.368 -0.283 -8.469 1.00 94.88 186 GLY A O 1
ATOM 1523 N N . VAL A 1 187 ? -5.680 -0.867 -6.736 1.00 95.75 187 VAL A N 1
ATOM 1524 C CA . VAL A 1 187 ? -5.080 -2.196 -6.511 1.00 95.75 187 VAL A CA 1
ATOM 1525 C C . VAL A 1 187 ? -5.326 -3.122 -7.703 1.00 95.75 187 VAL A C 1
ATOM 1527 O O . VAL A 1 187 ? -4.418 -3.834 -8.136 1.00 95.75 187 VAL A O 1
ATOM 1530 N N . LEU A 1 188 ? -6.532 -3.090 -8.271 1.00 95.88 188 LEU A N 1
ATOM 1531 C CA . LEU A 1 188 ? -6.899 -3.869 -9.449 1.00 95.88 188 LEU A CA 1
ATOM 1532 C C . LEU A 1 188 ? -6.074 -3.460 -10.665 1.00 95.88 188 LEU A C 1
ATOM 1534 O O . LEU A 1 188 ? -5.525 -4.327 -11.337 1.00 95.88 188 LEU A O 1
ATOM 1538 N N . ALA A 1 189 ? -5.949 -2.161 -10.936 1.00 93.62 189 ALA A N 1
ATOM 1539 C CA . ALA A 1 189 ? -5.219 -1.673 -12.098 1.00 93.62 189 ALA A CA 1
ATOM 1540 C C . ALA A 1 189 ? -3.705 -1.893 -11.964 1.00 93.62 189 ALA A C 1
ATOM 1542 O O . ALA A 1 189 ? -3.076 -2.489 -12.842 1.00 93.62 189 ALA A O 1
ATOM 1543 N N . VAL A 1 190 ? -3.113 -1.424 -10.864 1.00 88.81 190 VAL A N 1
ATOM 1544 C CA . VAL A 1 190 ? -1.654 -1.393 -10.704 1.00 88.81 190 VAL A CA 1
ATOM 1545 C C . VAL A 1 190 ? -1.115 -2.726 -10.189 1.00 88.81 190 VAL A C 1
ATOM 1547 O O . VAL A 1 190 ? -0.037 -3.137 -10.597 1.00 88.81 190 VAL A O 1
ATOM 1550 N N . GLY A 1 191 ? -1.855 -3.438 -9.340 1.00 86.38 191 GLY A N 1
ATOM 1551 C CA . GLY A 1 191 ? -1.453 -4.744 -8.821 1.00 86.38 191 GLY A CA 1
ATOM 1552 C C . GLY A 1 191 ? -1.767 -5.880 -9.794 1.00 86.38 191 GLY A C 1
ATOM 1553 O O . GLY A 1 191 ? -0.871 -6.446 -10.423 1.00 86.38 191 GLY A O 1
ATOM 1554 N N . ILE A 1 192 ? -3.051 -6.225 -9.913 1.00 91.56 192 ILE A N 1
ATOM 1555 C CA . ILE A 1 192 ? -3.499 -7.434 -10.628 1.00 91.56 192 ILE A CA 1
ATOM 1556 C C . ILE A 1 192 ? -3.391 -7.260 -12.147 1.00 91.56 192 ILE A C 1
ATOM 1558 O O . ILE A 1 192 ? -2.782 -8.086 -12.833 1.00 91.56 192 ILE A O 1
ATOM 1562 N N . GLY A 1 193 ? -3.955 -6.173 -12.670 1.00 94.25 193 GLY A N 1
ATOM 1563 C CA . GLY A 1 193 ? -3.997 -5.849 -14.090 1.00 94.25 193 GLY A CA 1
ATOM 1564 C C . GLY A 1 193 ? -2.603 -5.821 -14.700 1.00 94.25 193 GLY A C 1
ATOM 1565 O O . GLY A 1 193 ? -2.322 -6.580 -15.628 1.00 94.25 193 GLY A O 1
ATOM 1566 N N . ASP A 1 194 ? -1.701 -4.996 -14.161 1.00 90.62 194 ASP A N 1
ATOM 1567 C CA . ASP A 1 194 ? -0.331 -4.865 -14.679 1.00 90.62 194 ASP A CA 1
ATOM 1568 C C . ASP A 1 194 ? 0.470 -6.179 -14.591 1.00 90.62 194 ASP A C 1
ATOM 1570 O O . ASP A 1 194 ? 1.265 -6.490 -15.489 1.00 90.62 194 ASP A O 1
ATOM 1574 N N . ALA A 1 195 ? 0.265 -6.988 -13.544 1.00 90.69 195 ALA A N 1
ATOM 1575 C CA . ALA A 1 195 ? 0.888 -8.305 -13.422 1.00 90.69 195 ALA A CA 1
ATOM 1576 C C . ALA A 1 195 ? 0.411 -9.265 -14.521 1.00 90.69 195 ALA A C 1
ATOM 1578 O O . ALA A 1 195 ? 1.239 -9.798 -15.268 1.00 90.69 195 ALA A O 1
ATOM 1579 N N . VAL A 1 196 ? -0.904 -9.431 -14.679 1.00 94.06 196 VAL A N 1
ATOM 1580 C CA . VAL A 1 196 ? -1.481 -10.336 -15.685 1.00 94.06 196 VAL A CA 1
ATOM 1581 C C . VAL A 1 196 ? -1.151 -9.870 -17.105 1.00 94.06 196 VAL A C 1
ATOM 1583 O O . VAL A 1 196 ? -0.746 -10.681 -17.939 1.00 94.06 196 VAL A O 1
ATOM 1586 N N . ALA A 1 197 ? -1.213 -8.562 -17.366 1.00 94.62 197 ALA A N 1
ATOM 1587 C CA . ALA A 1 197 ? -0.830 -7.975 -18.646 1.00 94.62 197 ALA A CA 1
ATOM 1588 C C . ALA A 1 197 ? 0.623 -8.285 -19.020 1.00 94.62 197 ALA A C 1
ATOM 1590 O O . ALA A 1 197 ? 0.926 -8.573 -20.179 1.00 94.62 197 ALA A O 1
ATOM 1591 N N . SER A 1 198 ? 1.525 -8.237 -18.035 1.00 90.81 198 SER A N 1
ATOM 1592 C CA . SER A 1 198 ? 2.945 -8.545 -18.228 1.00 90.81 198 SER A CA 1
ATOM 1593 C C . SER A 1 198 ? 3.151 -10.027 -18.543 1.00 90.81 198 SER A C 1
ATOM 1595 O O . SER A 1 198 ? 3.836 -10.347 -19.511 1.00 90.81 198 SER A O 1
ATOM 1597 N N . ILE A 1 199 ? 2.519 -10.929 -17.784 1.00 92.19 199 ILE A N 1
ATOM 1598 C CA . ILE A 1 199 ? 2.620 -12.384 -17.996 1.00 92.19 199 ILE A CA 1
ATOM 1599 C C . ILE A 1 199 ? 2.097 -12.762 -19.385 1.00 92.19 199 ILE A C 1
ATOM 1601 O O . ILE A 1 199 ? 2.785 -13.444 -20.146 1.00 92.19 199 ILE A O 1
ATOM 1605 N N . ILE A 1 200 ? 0.903 -12.282 -19.742 1.00 95.62 200 ILE A N 1
ATOM 1606 C CA . ILE A 1 200 ? 0.285 -12.582 -21.037 1.00 95.62 200 ILE A CA 1
ATOM 1607 C C . ILE A 1 200 ? 1.079 -11.939 -22.175 1.00 95.62 200 ILE A C 1
ATOM 1609 O O . ILE A 1 200 ? 1.341 -12.595 -23.180 1.00 95.62 200 ILE A O 1
ATOM 1613 N N . GLY A 1 201 ? 1.535 -10.697 -22.014 1.00 94.19 201 GLY A N 1
ATOM 1614 C CA . GLY A 1 201 ? 2.325 -10.012 -23.035 1.00 94.19 201 GLY A CA 1
ATOM 1615 C C . GLY A 1 201 ? 3.707 -10.626 -23.282 1.00 94.19 201 GLY A C 1
ATOM 1616 O O . GLY A 1 201 ? 4.216 -10.533 -24.401 1.00 94.19 201 GLY A O 1
ATOM 1617 N N . ILE A 1 202 ? 4.308 -11.266 -22.273 1.00 90.62 202 ILE A N 1
ATOM 1618 C CA . ILE A 1 202 ? 5.561 -12.025 -22.417 1.00 90.62 202 ILE A CA 1
ATOM 1619 C C . ILE A 1 202 ? 5.296 -13.375 -23.091 1.00 90.62 202 ILE A C 1
ATOM 1621 O O . ILE A 1 202 ? 6.012 -13.740 -24.019 1.00 90.62 202 ILE A O 1
ATOM 1625 N N . LYS A 1 203 ? 4.270 -14.112 -22.650 1.00 93.88 203 LYS A N 1
ATOM 1626 C CA . LYS A 1 203 ? 4.022 -15.491 -23.102 1.00 93.88 203 LYS A CA 1
ATOM 1627 C C . LYS A 1 203 ? 3.322 -15.579 -24.463 1.00 93.88 203 LYS A C 1
ATOM 1629 O O . LYS A 1 203 ? 3.590 -16.500 -25.227 1.00 93.88 203 LYS A O 1
ATOM 1634 N N . PHE A 1 204 ? 2.426 -14.642 -24.759 1.00 94.81 204 PHE A N 1
ATOM 1635 C CA . PHE A 1 204 ? 1.523 -14.699 -25.915 1.00 94.81 204 PHE A CA 1
ATOM 1636 C C . PHE A 1 204 ? 1.546 -13.437 -26.788 1.00 94.81 204 PHE A C 1
ATOM 1638 O O . PHE A 1 204 ? 0.862 -13.402 -27.806 1.00 94.81 204 PHE A O 1
ATOM 1645 N N . GLY A 1 205 ? 2.305 -12.401 -26.417 1.00 92.94 205 GLY A N 1
ATOM 1646 C CA . GLY A 1 205 ? 2.290 -11.114 -27.112 1.00 92.94 205 GLY A CA 1
ATOM 1647 C C . GLY A 1 205 ? 2.910 -11.172 -28.508 1.00 92.94 205 GLY A C 1
ATOM 1648 O O . GLY A 1 205 ? 4.137 -11.103 -28.637 1.00 92.94 205 GLY A O 1
ATOM 1649 N N . ARG A 1 206 ? 2.069 -11.231 -29.546 1.00 94.25 206 ARG A N 1
ATOM 1650 C CA . ARG A 1 206 ? 2.479 -11.230 -30.960 1.00 94.25 206 ARG A CA 1
ATOM 1651 C C . ARG A 1 206 ? 2.255 -9.867 -31.604 1.00 94.25 206 ARG A C 1
ATOM 1653 O O . ARG A 1 206 ? 3.133 -9.381 -32.311 1.00 94.25 206 ARG A O 1
ATOM 1660 N N . HIS A 1 207 ? 1.129 -9.223 -31.307 1.00 95.19 207 HIS A N 1
ATOM 1661 C CA . HIS A 1 207 ? 0.747 -7.950 -31.916 1.00 95.19 207 HIS A CA 1
ATOM 1662 C C . HIS A 1 207 ? 1.081 -6.790 -30.983 1.00 95.19 207 HIS A C 1
ATOM 1664 O O . HIS A 1 207 ? 0.643 -6.757 -2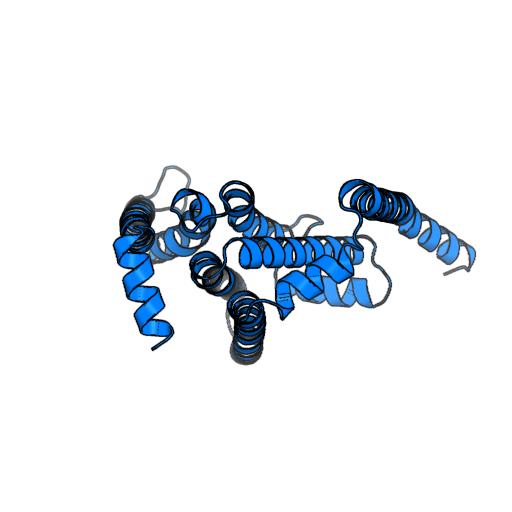9.834 1.00 95.19 207 HIS A O 1
ATOM 1670 N N . ARG A 1 208 ? 1.869 -5.821 -31.454 1.00 93.62 208 ARG A N 1
ATOM 1671 C CA . ARG A 1 208 ? 2.305 -4.665 -30.655 1.00 93.62 208 ARG A CA 1
ATOM 1672 C C . ARG A 1 208 ? 1.506 -3.419 -31.022 1.00 93.62 208 ARG A C 1
ATOM 1674 O O . ARG A 1 208 ? 1.169 -3.216 -32.184 1.00 93.62 208 ARG A O 1
ATOM 1681 N N . TRP A 1 209 ? 1.235 -2.576 -30.029 1.00 94.19 209 TRP A N 1
ATOM 1682 C CA . TRP A 1 209 ? 0.689 -1.241 -30.269 1.00 94.19 209 TRP A CA 1
ATOM 1683 C C . TRP A 1 209 ? 1.702 -0.383 -31.035 1.00 94.19 209 TRP A C 1
ATOM 1685 O O . TRP A 1 209 ? 2.908 -0.483 -30.797 1.00 94.19 209 TRP A O 1
ATOM 1695 N N . PHE A 1 210 ? 1.220 0.475 -31.938 1.00 91.12 210 PHE A N 1
ATOM 1696 C CA . PHE A 1 210 ? 2.078 1.318 -32.773 1.00 91.12 210 PHE A CA 1
ATOM 1697 C C . PHE A 1 210 ? 3.035 2.162 -31.916 1.00 91.12 210 PHE A C 1
ATOM 1699 O O . PHE A 1 210 ? 2.611 2.855 -30.992 1.00 91.12 210 PHE A O 1
ATOM 1706 N N . GLY A 1 211 ? 4.340 2.058 -32.187 1.00 88.69 211 GLY A N 1
ATOM 1707 C CA . GLY A 1 211 ? 5.381 2.775 -31.441 1.00 88.69 211 GLY A CA 1
ATOM 1708 C C . GLY A 1 211 ? 5.611 2.298 -29.999 1.00 88.69 211 GLY A C 1
ATOM 1709 O O . GLY A 1 211 ? 6.329 2.961 -29.253 1.00 88.69 211 GLY A O 1
ATOM 1710 N N . SER A 1 212 ? 5.037 1.165 -29.576 1.00 88.50 212 SER A N 1
ATOM 1711 C CA . SER A 1 212 ? 5.132 0.676 -28.197 1.00 88.50 212 SER A CA 1
ATOM 1712 C C . SER A 1 212 ? 5.625 -0.765 -28.104 1.00 88.50 212 SER A C 1
ATOM 1714 O O . SER A 1 212 ? 5.349 -1.618 -28.941 1.00 88.50 212 SER A O 1
ATOM 1716 N N . LYS A 1 213 ? 6.312 -1.076 -26.999 1.00 86.19 213 LYS A N 1
ATOM 1717 C CA . LYS A 1 213 ? 6.668 -2.458 -26.632 1.00 86.19 213 LYS A CA 1
ATOM 1718 C C . LYS A 1 213 ? 5.480 -3.232 -26.044 1.00 86.19 213 LYS A C 1
ATOM 1720 O O . LYS A 1 213 ? 5.601 -4.429 -25.789 1.00 86.19 213 LYS A O 1
ATOM 1725 N N . LYS A 1 214 ? 4.341 -2.582 -25.788 1.00 90.62 214 LYS A N 1
ATOM 1726 C CA . LYS A 1 214 ? 3.147 -3.219 -25.214 1.00 90.62 214 LYS A CA 1
ATOM 1727 C C . LYS A 1 214 ? 2.402 -4.019 -26.286 1.00 90.62 214 LYS A C 1
ATOM 1729 O O . LYS A 1 214 ? 2.216 -3.549 -27.404 1.00 90.62 214 LYS A O 1
ATOM 1734 N N . SER A 1 215 ? 1.999 -5.234 -25.932 1.00 95.81 215 SER A N 1
ATOM 1735 C CA . SER A 1 215 ? 1.228 -6.136 -26.792 1.00 95.81 215 SER A CA 1
ATOM 1736 C C . SER A 1 215 ? -0.275 -5.955 -26.607 1.00 95.81 215 SER A C 1
ATOM 1738 O O . SER A 1 215 ? -0.712 -5.776 -25.467 1.00 95.81 215 SER A O 1
ATOM 1740 N N . ILE A 1 216 ? -1.050 -6.108 -27.678 1.00 96.25 216 ILE A N 1
ATOM 1741 C CA . ILE A 1 216 ? -2.519 -6.114 -27.647 1.00 96.25 216 ILE A CA 1
ATOM 1742 C C . ILE A 1 216 ? -3.022 -7.250 -26.747 1.00 96.25 216 ILE A C 1
ATOM 1744 O O . ILE A 1 216 ? -3.900 -7.033 -25.918 1.00 96.25 216 ILE A O 1
ATOM 1748 N N . GLU A 1 217 ? -2.410 -8.434 -26.818 1.00 97.44 217 GLU A N 1
ATOM 1749 C CA . GLU A 1 217 ? -2.773 -9.595 -25.995 1.00 97.44 217 GLU A CA 1
ATOM 1750 C C . GLU A 1 217 ? -2.570 -9.315 -24.502 1.00 97.44 217 GLU A C 1
ATOM 1752 O O . GLU A 1 217 ? -3.405 -9.667 -23.676 1.00 97.44 217 GLU A O 1
ATOM 1757 N N . GLY A 1 218 ? -1.486 -8.619 -24.153 1.00 96.38 218 GLY A N 1
ATOM 1758 C CA . GLY A 1 218 ? -1.253 -8.146 -22.786 1.00 96.38 218 GLY A CA 1
ATOM 1759 C C . GLY A 1 218 ? -2.328 -7.158 -22.319 1.00 96.38 218 GLY A C 1
ATOM 1760 O O . GLY A 1 218 ? -2.790 -7.254 -21.185 1.00 96.38 218 GLY A O 1
ATOM 1761 N N . THR A 1 219 ? -2.778 -6.249 -23.189 1.00 96.12 219 THR A N 1
ATOM 1762 C CA . THR A 1 219 ? -3.901 -5.341 -22.895 1.00 96.12 219 THR A CA 1
ATOM 1763 C C . THR A 1 219 ? -5.218 -6.101 -22.714 1.00 96.12 219 THR A C 1
ATOM 1765 O O . THR A 1 219 ? -5.961 -5.805 -21.785 1.00 96.12 219 THR A O 1
ATOM 1768 N N . LEU A 1 220 ? -5.499 -7.117 -23.532 1.00 97.12 220 LEU A N 1
ATOM 1769 C CA . LEU A 1 220 ? -6.664 -7.988 -23.328 1.00 97.12 220 LEU A CA 1
ATOM 1770 C C . LEU A 1 220 ? -6.568 -8.732 -21.991 1.00 97.12 220 LEU A C 1
ATOM 1772 O O . LEU A 1 220 ? -7.537 -8.784 -21.242 1.00 97.12 220 LEU A O 1
ATOM 1776 N N . GLY A 1 221 ? -5.376 -9.223 -21.650 1.00 97.00 221 GLY A N 1
ATOM 1777 C CA . GLY A 1 221 ? -5.082 -9.823 -20.355 1.00 97.00 221 GLY A CA 1
ATOM 1778 C C . GLY A 1 221 ? -5.390 -8.906 -19.172 1.00 97.00 221 GLY A C 1
ATOM 1779 O O . GLY A 1 221 ? -6.004 -9.345 -18.205 1.00 97.00 221 GLY A O 1
ATOM 1780 N N . PHE A 1 222 ? -5.003 -7.632 -19.276 1.00 96.50 222 PHE A N 1
ATOM 1781 C CA . PHE A 1 222 ? -5.326 -6.589 -18.301 1.00 96.50 222 PHE A CA 1
ATOM 1782 C C . PHE A 1 222 ? -6.840 -6.418 -18.120 1.00 96.50 222 PHE A C 1
ATOM 1784 O O . PHE A 1 222 ? -7.339 -6.412 -17.000 1.00 96.50 222 PHE A O 1
ATOM 1791 N N . ILE A 1 223 ? -7.578 -6.278 -19.226 1.00 97.38 223 ILE A N 1
ATOM 1792 C CA . ILE A 1 223 ? -9.027 -6.038 -19.192 1.00 97.38 223 ILE A CA 1
ATOM 1793 C C . ILE A 1 223 ? -9.744 -7.246 -18.584 1.00 97.38 223 ILE A C 1
ATOM 1795 O O . ILE A 1 223 ? -10.533 -7.090 -17.653 1.00 97.38 223 ILE A O 1
ATOM 1799 N N . CYS A 1 224 ? -9.436 -8.454 -19.060 1.00 97.38 224 CYS A N 1
ATOM 1800 C CA . CYS A 1 224 ? -10.052 -9.680 -18.561 1.00 97.38 224 CYS A CA 1
ATOM 1801 C C . CYS A 1 224 ? -9.769 -9.907 -17.071 1.00 97.38 224 CYS A C 1
ATOM 1803 O O . CYS A 1 224 ? -10.667 -10.327 -16.343 1.00 97.38 224 CYS A O 1
ATOM 1805 N N . SER A 1 225 ? -8.550 -9.621 -16.598 1.00 96.81 225 SER A N 1
ATOM 1806 C CA . SER A 1 225 ? -8.212 -9.808 -15.185 1.00 96.81 225 SER A CA 1
ATOM 1807 C C . SER A 1 225 ? -8.909 -8.804 -14.278 1.00 96.81 225 SER A C 1
ATOM 1809 O O . SER A 1 225 ? -9.370 -9.199 -13.206 1.00 96.81 225 SER A O 1
ATOM 1811 N N . ILE A 1 226 ? -9.051 -7.544 -14.702 1.00 96.56 226 ILE A N 1
ATOM 1812 C CA . ILE A 1 226 ? -9.835 -6.554 -13.956 1.00 96.56 226 ILE A CA 1
ATOM 1813 C C . ILE A 1 226 ? -11.293 -6.990 -13.887 1.00 96.56 226 ILE A C 1
ATOM 1815 O O . ILE A 1 226 ? -11.825 -7.062 -12.788 1.00 96.56 226 ILE A O 1
ATOM 1819 N N . LEU A 1 227 ? -11.913 -7.358 -15.012 1.00 96.62 227 LEU A N 1
ATOM 1820 C CA . LEU A 1 227 ? -13.312 -7.796 -15.030 1.00 96.62 227 LEU A CA 1
ATOM 1821 C C . LEU A 1 227 ? -13.546 -9.004 -14.114 1.00 96.62 227 LEU A C 1
ATOM 1823 O O . LEU A 1 227 ? -14.452 -8.981 -13.283 1.00 96.62 227 LEU A O 1
ATOM 1827 N N . ALA A 1 228 ? -12.701 -10.033 -14.210 1.00 96.75 228 ALA A N 1
ATOM 1828 C CA . ALA A 1 228 ? -12.801 -11.213 -13.355 1.00 96.75 228 ALA A CA 1
ATOM 1829 C C . ALA A 1 228 ? -12.618 -10.869 -11.865 1.00 96.75 228 ALA A C 1
ATOM 1831 O O . ALA A 1 228 ? -13.364 -11.355 -11.015 1.00 96.75 228 ALA A O 1
ATOM 1832 N N . SER A 1 229 ? -11.657 -9.999 -11.546 1.00 95.75 229 SER A N 1
ATOM 1833 C CA . SER A 1 229 ? -11.402 -9.571 -10.166 1.00 95.75 229 SER A CA 1
ATOM 1834 C C . SER A 1 229 ? -12.541 -8.712 -9.616 1.00 95.75 229 SER A C 1
ATOM 1836 O O . SER A 1 229 ? -12.918 -8.880 -8.461 1.00 95.75 229 SER A O 1
ATOM 1838 N N . SER A 1 230 ? -13.130 -7.837 -10.434 1.00 95.50 230 SER A N 1
ATOM 1839 C CA . SER A 1 230 ? -14.298 -7.034 -10.065 1.00 95.50 230 SER A CA 1
ATOM 1840 C C . SER A 1 230 ? -15.499 -7.916 -9.734 1.00 95.50 230 SER A C 1
ATOM 1842 O O . SER A 1 230 ? -16.124 -7.705 -8.701 1.00 95.50 230 SER A O 1
ATOM 1844 N N . LEU A 1 231 ? -15.778 -8.946 -10.541 1.00 95.69 231 LEU A N 1
ATOM 1845 C CA . LEU A 1 231 ? -16.849 -9.910 -10.250 1.00 95.69 231 LEU A CA 1
ATOM 1846 C C . LEU A 1 231 ? -16.607 -10.658 -8.931 1.00 95.69 231 LEU A C 1
ATOM 1848 O O . LEU A 1 231 ? -17.533 -10.855 -8.147 1.00 95.69 231 LEU A O 1
ATOM 1852 N N . CYS A 1 232 ? -15.357 -11.045 -8.669 1.00 94.31 232 CYS A N 1
ATOM 1853 C CA . CYS A 1 232 ? -14.969 -11.677 -7.411 1.00 94.31 232 CYS A CA 1
ATOM 1854 C C . CYS A 1 232 ? -15.199 -10.737 -6.214 1.00 94.31 232 CYS A C 1
ATOM 1856 O O . CYS A 1 232 ? -15.791 -11.134 -5.213 1.00 94.31 232 CYS A O 1
ATOM 1858 N N . ILE A 1 233 ? -14.791 -9.471 -6.330 1.00 94.44 233 ILE A N 1
ATOM 1859 C CA . ILE A 1 233 ? -14.992 -8.465 -5.281 1.00 94.44 233 ILE A CA 1
ATOM 1860 C C . ILE A 1 233 ? -16.480 -8.229 -5.026 1.00 94.44 233 ILE A C 1
ATOM 1862 O O . ILE A 1 233 ? -16.874 -8.248 -3.867 1.00 94.44 233 ILE A O 1
ATOM 1866 N N . GLU A 1 234 ? -17.305 -8.067 -6.062 1.00 92.88 234 GLU A N 1
ATOM 1867 C CA . GLU A 1 234 ? -18.764 -7.908 -5.923 1.00 92.88 234 GLU A CA 1
ATOM 1868 C C . GLU A 1 234 ? -19.399 -9.093 -5.180 1.00 92.88 234 GLU A C 1
ATOM 1870 O O . GLU A 1 234 ? -20.234 -8.913 -4.290 1.00 92.88 234 GLU A O 1
ATOM 1875 N N . TYR A 1 235 ? -18.951 -10.317 -5.475 1.00 92.25 235 TYR A N 1
ATOM 1876 C CA . TYR A 1 235 ? -19.413 -11.508 -4.767 1.00 92.25 235 TYR A CA 1
ATOM 1877 C C . TYR A 1 235 ? -19.106 -11.445 -3.263 1.00 92.25 235 TYR A C 1
ATOM 1879 O O . TYR A 1 235 ? -19.989 -11.725 -2.450 1.00 92.25 235 TYR A O 1
ATOM 1887 N N . PHE A 1 236 ? -17.886 -11.057 -2.879 1.00 90.44 236 PHE A N 1
ATOM 1888 C CA . PHE A 1 236 ? -17.488 -10.928 -1.470 1.00 90.44 236 PHE A CA 1
ATOM 1889 C C . PHE A 1 236 ? -18.042 -9.669 -0.788 1.00 90.44 236 PHE A C 1
ATOM 1891 O O . PHE A 1 236 ? -18.238 -9.667 0.427 1.00 90.44 236 PHE A O 1
ATOM 1898 N N . ALA A 1 237 ? -18.305 -8.605 -1.545 1.00 90.25 237 ALA A N 1
ATOM 1899 C CA . ALA A 1 237 ? -18.897 -7.368 -1.046 1.00 90.25 237 ALA A CA 1
ATOM 1900 C C . ALA A 1 237 ? -20.386 -7.536 -0.711 1.00 90.25 237 ALA A C 1
ATOM 1902 O O . ALA A 1 237 ? -20.905 -6.811 0.140 1.00 90.25 237 ALA A O 1
ATOM 1903 N N . ASN A 1 238 ? -21.070 -8.508 -1.329 1.00 90.31 238 ASN A N 1
ATOM 1904 C CA . ASN A 1 238 ? -22.468 -8.803 -1.040 1.00 90.31 238 ASN A CA 1
ATOM 1905 C C . ASN A 1 238 ? -22.676 -9.091 0.467 1.00 90.31 238 ASN A C 1
ATOM 1907 O O . ASN A 1 238 ? -22.041 -10.009 0.999 1.00 90.31 238 ASN A O 1
ATOM 1911 N N . PRO A 1 239 ? -23.591 -8.380 1.161 1.00 84.81 239 PRO A N 1
ATOM 1912 C CA . PRO A 1 239 ? -23.775 -8.509 2.610 1.00 84.81 239 PRO A CA 1
ATOM 1913 C C . PRO A 1 239 ? -24.046 -9.937 3.099 1.00 84.81 239 PRO A C 1
ATOM 1915 O O . PRO A 1 239 ? -23.551 -10.330 4.156 1.00 84.81 239 PRO A O 1
ATOM 1918 N N . SER A 1 240 ? -24.800 -10.728 2.326 1.00 81.56 240 SER A N 1
ATOM 1919 C CA . SER A 1 240 ? -25.134 -12.118 2.676 1.00 81.56 240 SER A CA 1
ATOM 1920 C C . SER A 1 240 ? -23.894 -13.023 2.696 1.00 81.56 240 SER A C 1
ATOM 1922 O O . SER A 1 240 ? -23.669 -13.780 3.647 1.00 81.56 240 SER A O 1
ATOM 1924 N N . ASN A 1 241 ? -23.031 -12.873 1.691 1.00 81.12 241 ASN A N 1
ATOM 1925 C CA . ASN A 1 241 ? -21.774 -13.604 1.576 1.00 81.12 241 ASN A CA 1
ATOM 1926 C C . ASN A 1 241 ? -20.754 -13.112 2.604 1.00 81.12 241 ASN A C 1
ATOM 1928 O O . ASN A 1 241 ? -20.100 -13.925 3.259 1.00 81.12 241 ASN A O 1
ATOM 1932 N N . LYS A 1 242 ? -20.669 -11.790 2.803 1.00 79.75 242 LYS A N 1
ATOM 1933 C CA . LYS A 1 242 ? -19.762 -11.173 3.774 1.00 79.75 242 LYS A CA 1
ATOM 1934 C C . LYS A 1 242 ? -20.019 -11.682 5.190 1.00 79.75 242 LYS A C 1
ATOM 1936 O O . LYS A 1 242 ? -19.083 -12.094 5.872 1.00 79.75 242 LYS A O 1
ATOM 1941 N N . PHE A 1 243 ? -21.285 -11.719 5.605 1.00 75.56 243 PHE A N 1
ATOM 1942 C CA . PHE A 1 243 ? -21.686 -12.230 6.916 1.00 75.56 243 PHE A CA 1
ATOM 1943 C C . PHE A 1 243 ? -21.343 -13.713 7.097 1.00 75.56 243 PHE A C 1
ATOM 1945 O O . PHE A 1 243 ? -20.795 -14.104 8.128 1.00 75.56 243 PHE A O 1
ATOM 1952 N N . THR A 1 244 ? -21.627 -14.533 6.083 1.00 72.44 244 THR A N 1
ATOM 1953 C CA . THR A 1 244 ? -21.322 -15.971 6.101 1.00 72.44 244 THR A CA 1
ATOM 1954 C C . THR A 1 244 ? -19.820 -16.213 6.251 1.00 72.44 244 THR A C 1
ATOM 1956 O O . THR A 1 244 ? -19.395 -17.012 7.084 1.00 72.44 244 THR A O 1
ATOM 1959 N N . PHE A 1 245 ? -19.007 -15.474 5.498 1.00 72.94 245 PHE A N 1
ATOM 1960 C CA . PHE A 1 245 ? -17.555 -15.606 5.529 1.00 72.94 245 PHE A CA 1
ATOM 1961 C C . PHE A 1 245 ? -16.946 -15.106 6.845 1.00 72.94 245 PHE A C 1
ATOM 1963 O O . PHE A 1 245 ? -16.077 -15.761 7.411 1.00 72.94 245 PHE A O 1
ATOM 1970 N N . GLN A 1 246 ? -17.422 -13.975 7.376 1.00 76.06 246 GLN A N 1
ATOM 1971 C CA . GLN A 1 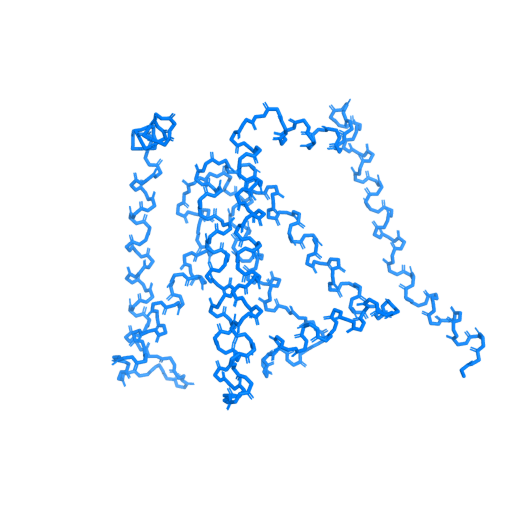246 ? -16.954 -13.467 8.670 1.00 76.06 246 GLN A CA 1
ATOM 1972 C C . GLN A 1 246 ? -17.287 -14.426 9.817 1.00 76.06 246 GLN A C 1
ATOM 1974 O O . GLN A 1 246 ? -16.444 -14.641 10.683 1.00 76.06 246 GLN A O 1
ATOM 1979 N N . LYS A 1 247 ? -18.468 -15.057 9.800 1.00 72.06 247 LYS A N 1
ATOM 1980 C CA . LYS A 1 247 ? -18.807 -16.104 10.772 1.00 72.06 247 LYS A CA 1
ATOM 1981 C C . LYS A 1 247 ? -17.842 -17.284 10.720 1.00 72.06 247 LYS A C 1
ATOM 1983 O O . LYS A 1 247 ? -17.429 -17.734 11.776 1.00 72.06 247 LYS A O 1
ATOM 1988 N N . ALA A 1 248 ? -17.464 -17.734 9.524 1.00 71.19 248 ALA A N 1
ATOM 1989 C CA . ALA A 1 248 ? -16.531 -18.847 9.353 1.00 71.19 248 ALA A CA 1
ATOM 1990 C C . ALA A 1 248 ? -15.098 -18.539 9.831 1.00 71.19 248 ALA A C 1
ATOM 1992 O O . ALA A 1 248 ? -14.365 -19.459 10.165 1.00 71.19 248 ALA A O 1
ATOM 1993 N N . ILE A 1 249 ? -14.683 -17.265 9.848 1.00 68.12 249 ILE A N 1
ATOM 1994 C CA . ILE A 1 249 ? -13.366 -16.855 10.373 1.00 68.12 249 ILE A CA 1
ATOM 1995 C C . ILE A 1 249 ? -13.360 -16.805 11.905 1.00 68.12 249 ILE A C 1
ATOM 1997 O O . ILE A 1 249 ? -12.324 -17.028 12.524 1.00 68.12 249 ILE A O 1
ATOM 2001 N N . ILE A 1 250 ? -14.494 -16.437 12.504 1.00 68.50 250 ILE A N 1
ATOM 2002 C CA . ILE A 1 250 ? -14.613 -16.203 13.950 1.00 68.50 250 ILE A CA 1
ATOM 2003 C C . ILE A 1 250 ? -14.985 -17.495 14.705 1.00 68.50 250 ILE A C 1
ATOM 2005 O O . ILE A 1 250 ? -14.722 -17.579 15.904 1.00 68.50 250 ILE A O 1
ATOM 2009 N N . SER A 1 251 ? -15.597 -18.475 14.026 1.00 57.25 251 SER A N 1
ATOM 2010 C CA . SER A 1 251 ? -15.906 -19.815 14.557 1.00 57.25 251 SER A CA 1
ATOM 2011 C C . SER A 1 251 ? -14.681 -20.717 14.624 1.00 57.25 251 SER A C 1
ATOM 2013 O O . SER A 1 251 ? -14.533 -21.412 15.650 1.00 57.25 251 SER A O 1
#

Foldseek 3Di:
DDPVVVVVLVCVLCVVVVVVVVVVVCVQVVCCVVPVDRVVVVVCCVQPVDPLSVVLVVQLVVLVVVLVVVVVVVVVVDPPDDLVVQLVVVLLSLLVSVCSLAQVNQLRFLVSSLVVLVVVLVVLVVLQSCLLSVVDPSVVVSVVVLVSNDDPVNPDSTSCSNSCLSCLLNVQSNVVSHQALSNRVSSLQSRFLQVQLVVQCVPPFDDDDVPDSRGPRSNVSSVVSSVVVRVVSVQCRPPVNVVVVVVVVVD

pLDDT: mean 85.63, std 12.26, range [42.91, 97.88]

InterPro domains:
  IPR032974 Polyprenol kinase family [PTHR13205] (21-238)

Sequence (251 aa):
MNKYDQIQGFRRNMGPLLPLFLSGFVTYFGLILKTGTDPIFWILNFVFRDTLNFGVVIYCILVLLVFTLIYQRYLSELDSFNSKFLLYMRRKYFHLLIIFLIVPPLYVSPTTCSLSLSFAFFGMCVSEFVRVLDFGGFGKQISEFYKSSLDEKDSGKLAMSHIYLLFGCAFPIWIENNFSVQALSGVLAVGIGDAVASIIGIKFGRHRWFGSKKSIEGTLGFICSILASSLCIEYFANPSNKFTFQKAIIS

Secondary structure (DSSP, 8-state):
--HHHHHHHHHHHHTTHHHHHHHHHHHHHHHHHHHSS-HHHHHHHHHHHSHHHHHHHHHHHHHHHHHHHHHHHHHHHHTTS-HHHHHHHHHHHHHHHHHHHHHHHHHH-HHHHHHHHHHHHHHHHHHHHHHHTT-HHHHHHHHHHHHHH--GGG-SSS-HHHHHHHHHHHHHHHH--SSSHHHHHHIIIIIIIHHHHHHHHHHT--SBPTT-S-BHHHHHHHHHHHHHHHHHHHHHHSHHHHHHHHHHHH-